Protein AF-A0A6I9N838-F1 (afdb_monomer)

pLDDT: mean 72.88, std 25.06, range [31.44, 98.12]

InterPro domains:
  IPR007483 Hamartin [PF04388] (1-198)
  IPR007483 Hamartin [PTHR15154] (1-178)

Secondary structure (DSSP, 8-state):
------HHHHHHHHHHHHHHHHHHHH--SS--HHHHHHHHHHHHHHHHHHHHH-HHHHHHHHHHHHTSGGGHHHIIIIIHHHHHTBPPPTHHHH--TTGGG-TTTTTT--HHHHHHHHHTTB--TTTS----SS----S-------------------------------------PPPPPPPPP----------------

Organism: NCBI:txid8208

Nearest PDB structures (foldseek):
  9ce3-assembly1_C  TM=9.263E-01  e=9.631E-15  Homo sapiens
  9ce3-assembly1_D  TM=9.603E-01  e=1.796E-13  Homo sapiens
  7a0m-assembly2_D  TM=7.648E-01  e=6.952E-04  Thermochaetoides thermophila
  7a0n-assembly3_C  TM=7.740E-01  e=1.811E-03  Thermochaetoides thermophila DSM 1495
  7a0n-assembly2_B  TM=7.763E-01  e=3.617E-03  Thermochaetoides thermophila DSM 1495

Structure (mmCIF, N/CA/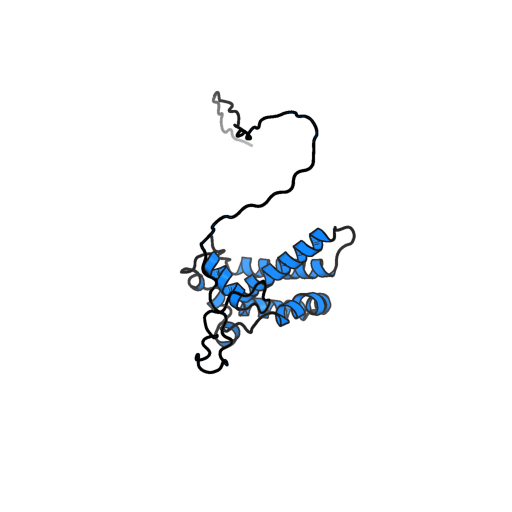C/O backbone):
data_AF-A0A6I9N838-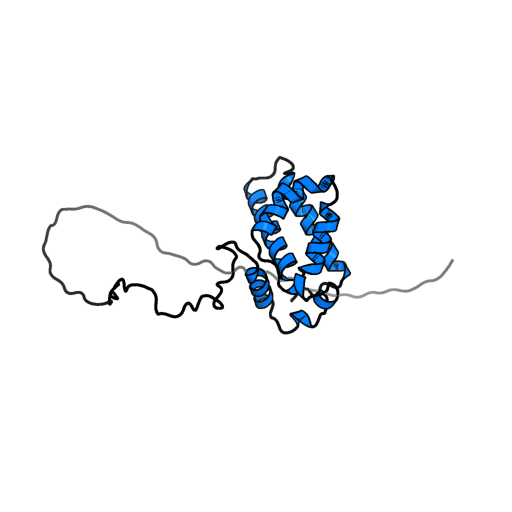F1
#
_entry.id   AF-A0A6I9N838-F1
#
loop_
_atom_site.group_PDB
_atom_site.id
_atom_site.type_symbol
_atom_site.label_atom_id
_atom_site.label_alt_id
_atom_site.label_comp_id
_atom_site.label_asym_id
_atom_site.label_entity_id
_atom_site.label_seq_id
_atom_site.pdbx_PDB_ins_code
_atom_site.Cartn_x
_atom_site.Cartn_y
_atom_site.Cartn_z
_atom_site.occupancy
_atom_site.B_iso_or_equiv
_atom_site.auth_seq_id
_atom_site.auth_comp_id
_atom_site.auth_asym_id
_atom_site.auth_atom_id
_atom_site.pdbx_PDB_model_num
ATOM 1 N N . MET A 1 1 ? -10.915 -0.781 -17.284 1.00 43.59 1 MET A N 1
ATOM 2 C CA . MET A 1 1 ? -9.827 0.183 -17.534 1.00 43.59 1 MET A CA 1
ATOM 3 C C . MET A 1 1 ? -8.878 0.117 -16.347 1.00 43.59 1 MET A C 1
ATOM 5 O O . MET A 1 1 ? -9.366 0.212 -15.230 1.00 43.59 1 MET A O 1
ATOM 9 N N . ILE A 1 2 ? -7.578 -0.114 -16.557 1.00 51.75 2 ILE A N 1
ATOM 10 C CA . ILE A 1 2 ? -6.587 -0.021 -15.471 1.00 51.75 2 ILE A CA 1
ATOM 11 C C . ILE A 1 2 ? -6.478 1.462 -15.110 1.00 51.75 2 ILE A C 1
ATOM 13 O O . ILE A 1 2 ? -6.247 2.258 -16.027 1.00 51.75 2 ILE A O 1
ATOM 17 N N . PRO A 1 3 ? -6.671 1.869 -13.845 1.00 52.25 3 PRO A N 1
ATOM 18 C CA . PRO A 1 3 ? -6.504 3.261 -13.468 1.00 52.25 3 PRO A CA 1
ATOM 19 C C . PRO A 1 3 ? -5.043 3.655 -13.692 1.00 52.25 3 PRO A C 1
ATOM 21 O O . PRO A 1 3 ? -4.165 3.317 -12.903 1.00 52.25 3 PRO A O 1
ATOM 24 N N . GLN A 1 4 ? -4.775 4.374 -14.780 1.00 60.22 4 GLN A N 1
ATOM 25 C CA . GLN A 1 4 ? -3.530 5.113 -14.962 1.00 60.22 4 GLN A CA 1
ATOM 26 C C . GLN A 1 4 ? -3.643 6.364 -14.092 1.00 60.22 4 GLN A C 1
ATOM 28 O O . GLN A 1 4 ? -3.919 7.464 -14.571 1.00 60.22 4 GLN A O 1
ATOM 33 N N . ALA A 1 5 ? -3.570 6.166 -12.776 1.00 56.47 5 ALA A N 1
ATOM 34 C CA . ALA A 1 5 ? -3.627 7.249 -11.818 1.00 56.47 5 ALA A CA 1
ATOM 35 C C . ALA A 1 5 ? -2.376 8.106 -12.029 1.00 56.47 5 ALA A C 1
ATOM 37 O O . ALA A 1 5 ? -1.272 7.717 -11.655 1.00 56.47 5 ALA A O 1
ATOM 38 N N . GLY A 1 6 ? -2.529 9.270 -12.667 1.00 61.41 6 GLY A N 1
ATOM 39 C CA . GLY A 1 6 ? -1.456 10.262 -12.694 1.00 61.41 6 GLY A CA 1
ATOM 40 C C . GLY A 1 6 ? -0.991 10.552 -11.263 1.00 61.41 6 GLY A C 1
ATOM 41 O O . GLY A 1 6 ? -1.794 10.434 -10.336 1.00 61.41 6 GLY A O 1
ATOM 42 N N . LYS A 1 7 ? 0.280 10.947 -11.081 1.00 66.56 7 LYS A N 1
ATOM 43 C CA . LYS A 1 7 ? 0.942 11.067 -9.762 1.00 66.56 7 LYS A CA 1
ATOM 44 C C . LYS A 1 7 ? 0.083 11.732 -8.667 1.00 66.56 7 LYS A C 1
ATOM 46 O O . LYS A 1 7 ? 0.221 11.374 -7.508 1.00 66.56 7 LYS A O 1
ATOM 51 N N . GLN A 1 8 ? -0.793 12.674 -9.025 1.00 70.00 8 GLN A N 1
ATOM 52 C CA . GLN A 1 8 ? -1.699 13.373 -8.102 1.00 70.00 8 GLN A CA 1
ATOM 53 C C . GLN A 1 8 ? -2.804 12.477 -7.512 1.00 70.00 8 GLN A C 1
ATOM 55 O O . GLN A 1 8 ? -3.018 12.504 -6.307 1.00 70.00 8 GLN A O 1
ATOM 60 N N . HIS A 1 9 ? -3.441 11.626 -8.320 1.00 81.19 9 HIS A N 1
ATOM 61 C CA . HIS A 1 9 ? -4.558 10.787 -7.870 1.00 81.19 9 HIS A CA 1
ATOM 62 C C . HIS A 1 9 ? -4.098 9.646 -6.952 1.00 81.19 9 HIS A C 1
ATOM 64 O O . HIS A 1 9 ? -4.876 9.154 -6.142 1.00 81.19 9 HIS A O 1
ATOM 70 N N . LEU A 1 10 ? -2.830 9.221 -7.049 1.00 90.25 10 LEU A N 1
ATOM 71 C CA . LEU A 1 10 ? -2.305 8.159 -6.188 1.00 90.25 10 LEU A CA 1
ATOM 72 C C . LEU A 1 10 ? -2.309 8.559 -4.707 1.00 90.25 10 LEU A C 1
ATOM 74 O O . LEU A 1 10 ? -2.720 7.772 -3.858 1.00 90.25 10 LEU A O 1
ATOM 78 N N . TRP A 1 11 ? -1.894 9.789 -4.404 1.00 91.75 11 TRP A N 1
ATOM 79 C CA . TRP A 1 11 ? -1.885 10.297 -3.032 1.00 91.75 11 TRP A CA 1
ATOM 80 C C . TRP A 1 11 ? -3.295 10.410 -2.457 1.00 91.75 11 TRP A C 1
ATOM 82 O O . TRP A 1 11 ? -3.498 10.091 -1.290 1.00 91.75 11 TRP A O 1
ATOM 92 N N . GLU A 1 12 ? -4.280 10.766 -3.284 1.00 94.00 12 GLU A N 1
ATOM 93 C CA . GLU A 1 12 ? -5.684 10.778 -2.870 1.00 94.00 12 GLU A CA 1
ATOM 94 C C . GLU A 1 12 ? -6.160 9.380 -2.459 1.00 94.00 12 GLU A C 1
ATOM 96 O O . GLU A 1 12 ? -6.829 9.245 -1.436 1.00 94.00 12 GLU A O 1
ATOM 101 N N . TYR A 1 13 ? -5.773 8.323 -3.184 1.00 94.38 13 TYR A N 1
ATOM 102 C CA . TYR A 1 13 ? -6.099 6.950 -2.781 1.00 94.38 13 TYR A CA 1
ATOM 103 C C . TYR A 1 13 ? -5.463 6.563 -1.443 1.00 94.38 13 TYR A C 1
ATOM 105 O O . TYR A 1 13 ? -6.106 5.886 -0.639 1.00 94.38 13 TYR A O 1
ATOM 113 N N . PHE A 1 14 ? -4.232 7.006 -1.176 1.00 96.56 14 PHE A N 1
ATOM 114 C CA . PHE A 1 14 ? -3.587 6.775 0.116 1.00 96.56 14 PHE A CA 1
ATOM 115 C C . PHE A 1 14 ? -4.298 7.521 1.248 1.00 96.56 14 PHE A C 1
ATOM 117 O O . PHE A 1 14 ? -4.585 6.928 2.285 1.00 96.56 14 PHE A O 1
ATOM 124 N N . ASP A 1 15 ? -4.668 8.783 1.034 1.00 95.69 15 ASP A N 1
ATOM 125 C CA . ASP A 1 15 ? -5.425 9.565 2.013 1.00 95.69 15 ASP A CA 1
ATOM 126 C C . ASP A 1 15 ? -6.815 8.975 2.278 1.00 95.69 15 ASP A C 1
ATOM 128 O O . ASP A 1 15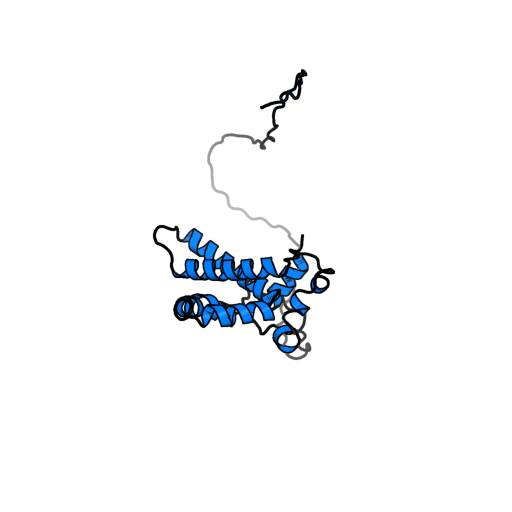 ? -7.268 8.939 3.425 1.00 95.69 15 ASP A O 1
ATOM 132 N N . ILE A 1 16 ? -7.489 8.476 1.238 1.00 96.75 16 ILE A N 1
ATOM 133 C CA . ILE A 1 16 ? -8.751 7.741 1.375 1.00 96.75 16 ILE A CA 1
ATOM 134 C C . ILE A 1 16 ? -8.536 6.494 2.235 1.00 96.75 16 ILE A C 1
ATOM 136 O O . ILE A 1 16 ? -9.302 6.279 3.174 1.00 96.75 16 ILE A O 1
ATOM 140 N N . PHE A 1 17 ? -7.484 5.711 1.975 1.00 97.94 17 PHE A N 1
ATOM 141 C CA . PHE A 1 17 ? -7.138 4.554 2.800 1.00 97.94 17 PHE A CA 1
ATOM 142 C C . PHE A 1 17 ? -6.949 4.941 4.274 1.00 97.94 17 PHE A C 1
ATOM 144 O O . PHE A 1 17 ? -7.612 4.361 5.133 1.00 97.94 17 PHE A O 1
ATOM 151 N N . GLY A 1 18 ? -6.126 5.951 4.576 1.00 96.94 18 GLY A N 1
ATOM 152 C CA . GLY A 1 18 ? -5.869 6.377 5.957 1.00 96.94 18 GLY A CA 1
ATOM 153 C C . GLY A 1 18 ? -7.134 6.839 6.686 1.00 96.94 18 GLY A C 1
ATOM 154 O O . GLY A 1 18 ? -7.370 6.470 7.839 1.00 96.94 18 GLY A O 1
ATOM 155 N N . ARG A 1 19 ? -8.013 7.579 5.994 1.00 96.12 19 ARG A N 1
ATOM 156 C CA . ARG A 1 19 ? -9.312 8.011 6.540 1.00 96.12 19 ARG A CA 1
ATOM 157 C C . ARG A 1 19 ? -10.243 6.835 6.817 1.00 96.12 19 ARG A C 1
ATOM 159 O O . ARG A 1 19 ? -10.853 6.795 7.884 1.00 96.12 19 ARG A O 1
ATOM 166 N N . LEU A 1 20 ? -10.348 5.883 5.888 1.00 96.31 20 LEU A N 1
ATOM 167 C CA . LEU A 1 20 ? -11.183 4.692 6.061 1.00 96.31 20 LEU A CA 1
ATOM 168 C C . LEU A 1 20 ? -10.653 3.789 7.182 1.00 96.31 20 LEU A C 1
ATOM 170 O O . LEU A 1 20 ? -11.446 3.312 7.989 1.00 96.31 20 LEU A O 1
ATOM 174 N N . ALA A 1 21 ? -9.333 3.612 7.285 1.00 96.38 21 ALA A N 1
ATOM 175 C CA . ALA A 1 21 ? -8.700 2.867 8.372 1.00 96.38 21 ALA A CA 1
ATOM 176 C C . ALA A 1 21 ? -8.973 3.520 9.738 1.00 96.38 21 ALA A C 1
ATOM 178 O O . ALA A 1 21 ? -9.363 2.844 10.687 1.00 96.38 21 ALA A O 1
ATOM 179 N N . SER A 1 22 ? -8.857 4.850 9.834 1.00 95.00 22 SER A N 1
ATOM 180 C CA . SER A 1 22 ? -9.171 5.566 11.077 1.00 95.00 22 SER A CA 1
ATOM 181 C C . SER A 1 22 ? -10.653 5.463 11.444 1.00 95.00 22 SER A C 1
ATOM 183 O O . SER A 1 22 ? -10.996 5.325 12.618 1.00 95.00 22 SER A O 1
ATOM 185 N N . TRP A 1 23 ? -11.546 5.493 10.449 1.00 93.06 23 TRP A N 1
ATOM 186 C CA . TRP A 1 23 ? -12.979 5.311 10.676 1.00 93.06 23 TRP A CA 1
ATOM 187 C C . TRP A 1 23 ? -13.306 3.888 11.147 1.00 93.06 23 TRP A C 1
ATOM 189 O O . TRP A 1 23 ? -14.095 3.724 12.077 1.00 93.06 23 TRP A O 1
ATOM 199 N N . ASN A 1 24 ? -12.654 2.877 10.567 1.00 88.06 24 ASN A N 1
ATOM 200 C CA . ASN A 1 24 ? -12.816 1.479 10.959 1.00 88.06 24 ASN A CA 1
ATOM 201 C C . ASN A 1 24 ? -12.492 1.239 12.444 1.00 88.06 24 ASN A C 1
ATOM 203 O O . ASN A 1 24 ? -13.170 0.445 13.090 1.00 88.06 24 ASN A O 1
ATOM 207 N N . LEU A 1 25 ? -11.525 1.978 12.997 1.00 86.81 25 LEU A N 1
ATOM 208 C CA . LEU A 1 25 ? -11.212 1.948 14.425 1.00 86.81 25 LEU A CA 1
ATOM 209 C C . LEU A 1 25 ? -12.204 2.772 15.264 1.00 86.81 25 LEU A C 1
ATOM 211 O O . LEU A 1 25 ? -12.757 2.286 16.248 1.00 86.81 25 LEU A O 1
ATOM 215 N N . LYS A 1 26 ? -12.431 4.037 14.883 1.00 84.94 26 LYS A N 1
ATOM 216 C CA . LYS A 1 26 ? -13.160 5.016 15.711 1.00 84.94 26 LYS A CA 1
ATOM 217 C C . LYS A 1 26 ? -14.651 4.730 15.857 1.00 84.94 26 LYS A C 1
ATOM 219 O O . LYS A 1 26 ? -15.246 5.267 16.785 1.00 84.94 26 LYS A O 1
ATOM 224 N N . ASN A 1 27 ? -15.245 3.950 14.947 1.00 74.19 27 ASN A N 1
ATOM 225 C CA . ASN A 1 27 ? -16.628 3.461 15.019 1.00 74.19 27 ASN A CA 1
ATOM 226 C C . ASN A 1 27 ? -17.611 4.486 15.624 1.00 74.19 27 ASN A C 1
ATOM 228 O O . ASN A 1 27 ? -18.087 4.288 16.744 1.00 74.19 27 ASN A O 1
ATOM 232 N N . PRO A 1 28 ? -17.909 5.605 14.930 1.00 69.00 28 PRO A N 1
ATOM 233 C CA . PRO A 1 28 ? -18.844 6.606 15.426 1.00 69.00 28 PRO A CA 1
ATOM 234 C C . PRO A 1 28 ? -20.189 5.910 15.642 1.00 69.00 28 PRO A C 1
ATOM 236 O O . PRO A 1 28 ? -20.819 5.465 14.683 1.00 69.00 28 PRO A O 1
ATOM 239 N N . GLY A 1 29 ? -20.556 5.712 16.910 1.00 68.38 29 GLY A N 1
ATOM 240 C CA . GLY A 1 29 ? -21.649 4.826 17.307 1.00 68.38 29 GLY A CA 1
ATOM 241 C C . GLY A 1 29 ? -22.953 5.110 16.557 1.00 68.38 29 GLY A C 1
ATOM 242 O O . GLY A 1 29 ? -23.185 6.244 16.138 1.00 68.38 29 GLY A O 1
ATOM 243 N N . HIS A 1 30 ? -23.805 4.078 16.458 1.00 73.44 30 HIS A N 1
ATOM 244 C CA . HIS A 1 30 ? -25.060 3.961 15.677 1.00 73.44 30 HIS A CA 1
ATOM 245 C C . HIS A 1 30 ? -24.945 3.309 14.283 1.00 73.44 30 HIS A C 1
ATOM 247 O O . HIS A 1 30 ? -25.952 3.194 13.584 1.00 73.44 30 HIS A O 1
ATOM 253 N N . VAL A 1 31 ? -23.770 2.820 13.876 1.00 81.50 31 VAL A N 1
ATOM 254 C CA . VAL A 1 31 ? -23.609 2.050 12.627 1.00 81.50 31 VAL A CA 1
ATOM 255 C C . VAL A 1 31 ? -23.825 0.555 12.889 1.00 81.50 31 VAL A C 1
ATOM 257 O O . VAL A 1 31 ? -23.285 0.007 13.846 1.00 81.50 31 VAL A O 1
ATOM 260 N N . SER A 1 32 ? -24.622 -0.108 12.043 1.00 87.88 32 SER A N 1
ATOM 261 C CA . SER A 1 32 ? -24.836 -1.564 12.110 1.00 87.88 32 SER A CA 1
ATOM 262 C C . SER A 1 32 ? -23.523 -2.334 11.937 1.00 87.88 32 SER A C 1
ATOM 264 O O . SER A 1 32 ? -22.719 -2.000 11.066 1.00 87.88 32 SER A O 1
ATOM 266 N N . GLU A 1 33 ? -23.347 -3.409 12.707 1.00 86.31 33 GLU A N 1
ATOM 267 C CA . GLU A 1 33 ? -22.156 -4.271 12.694 1.00 86.31 33 GLU A CA 1
ATOM 268 C C . GLU A 1 33 ? -21.826 -4.808 11.292 1.00 86.31 33 GLU A C 1
ATOM 270 O O . GLU A 1 33 ? -20.665 -4.835 10.889 1.00 86.31 33 GLU A O 1
ATOM 275 N N . VAL A 1 34 ? -22.848 -5.128 10.491 1.00 90.94 34 VAL A N 1
ATOM 276 C CA . VAL A 1 34 ? -22.677 -5.592 9.103 1.00 90.94 34 VAL A CA 1
ATOM 277 C C . VAL A 1 34 ? -21.913 -4.568 8.257 1.00 90.94 34 VAL A C 1
ATOM 279 O O . VAL A 1 34 ? -21.040 -4.935 7.471 1.00 90.94 34 VAL A O 1
ATOM 282 N N . TYR A 1 35 ? -22.177 -3.272 8.440 1.00 90.31 35 TYR A N 1
ATOM 283 C CA . TYR A 1 35 ? -21.452 -2.229 7.713 1.00 90.31 35 TYR A CA 1
ATOM 284 C C . TYR A 1 35 ? -20.003 -2.098 8.181 1.00 90.31 35 TYR A C 1
ATOM 286 O O . TYR A 1 35 ? -19.136 -1.814 7.357 1.00 90.31 35 TYR A O 1
ATOM 294 N N . LEU A 1 36 ? -19.721 -2.347 9.462 1.00 90.12 36 LEU A N 1
ATOM 295 C CA . LEU A 1 36 ? -18.352 -2.346 9.984 1.00 90.12 36 LEU A CA 1
ATOM 296 C C . LEU A 1 36 ? -17.539 -3.509 9.411 1.00 90.12 36 LEU A C 1
ATOM 298 O O . LEU A 1 36 ? -16.391 -3.312 9.018 1.00 90.12 36 LEU A O 1
ATOM 302 N N . ILE A 1 37 ? -18.158 -4.685 9.268 1.00 91.81 37 ILE A N 1
ATOM 303 C CA . ILE A 1 37 ? -17.551 -5.849 8.609 1.00 91.81 37 ILE A CA 1
ATOM 304 C C . ILE A 1 37 ? -17.228 -5.525 7.145 1.00 91.81 37 ILE A C 1
ATOM 306 O O . ILE A 1 37 ? -16.111 -5.771 6.686 1.00 91.81 37 ILE A O 1
ATOM 310 N N . HIS A 1 38 ? -18.170 -4.929 6.408 1.00 93.81 38 HIS A N 1
ATOM 311 C CA . HIS A 1 38 ? -17.928 -4.525 5.021 1.00 93.81 38 HIS A CA 1
ATOM 312 C C . HIS A 1 38 ? -16.868 -3.428 4.900 1.00 93.81 38 HIS A C 1
ATOM 314 O O . HIS A 1 38 ? -16.067 -3.467 3.965 1.00 93.81 38 HIS A O 1
ATOM 320 N N . LEU A 1 39 ? -16.823 -2.478 5.838 1.00 94.06 39 LEU A N 1
ATOM 321 C CA . LEU A 1 39 ? -15.778 -1.461 5.887 1.00 94.06 39 LEU A CA 1
ATOM 322 C C . LEU A 1 39 ? -14.412 -2.106 6.124 1.00 94.06 39 LEU A C 1
ATOM 324 O O . LEU A 1 39 ? -13.489 -1.833 5.364 1.00 94.06 39 LEU A O 1
ATOM 328 N N . HIS A 1 40 ? -14.295 -3.001 7.107 1.00 93.69 40 HIS A N 1
ATOM 329 C CA . HIS A 1 40 ? -13.052 -3.720 7.384 1.00 93.69 40 HIS A CA 1
ATOM 330 C C . HIS A 1 40 ? -12.577 -4.499 6.151 1.00 93.69 40 HIS A C 1
ATOM 332 O O . HIS A 1 40 ? -11.444 -4.326 5.709 1.00 93.69 40 HIS A O 1
ATOM 338 N N . ALA A 1 41 ? -13.464 -5.285 5.531 1.00 94.25 41 ALA A N 1
ATOM 339 C CA . ALA A 1 41 ? -13.151 -6.023 4.308 1.00 94.25 41 ALA A CA 1
ATOM 340 C C . ALA A 1 41 ? -12.728 -5.092 3.157 1.00 94.25 41 ALA A C 1
ATOM 342 O O . ALA A 1 41 ? -11.800 -5.401 2.412 1.00 94.25 41 ALA A O 1
ATOM 343 N N . SER A 1 42 ? -13.362 -3.923 3.032 1.00 95.44 42 SER A N 1
ATOM 344 C CA . SER A 1 42 ? -13.018 -2.929 2.009 1.00 95.44 42 SER A CA 1
ATOM 345 C C . SER A 1 42 ? -11.652 -2.288 2.259 1.00 95.44 42 SER A C 1
ATOM 347 O O . SER A 1 42 ? -10.880 -2.134 1.316 1.00 95.44 42 SER A O 1
ATOM 349 N N . VAL A 1 43 ? -11.323 -1.947 3.510 1.00 97.12 43 VAL A N 1
ATOM 350 C CA . VAL A 1 43 ? -10.009 -1.395 3.889 1.00 97.12 43 VAL A CA 1
ATOM 351 C C . VAL A 1 43 ? -8.913 -2.437 3.685 1.00 97.12 43 VAL A C 1
ATOM 353 O O . VAL A 1 43 ? -7.891 -2.126 3.079 1.00 97.12 43 VAL A O 1
ATOM 356 N N . TYR A 1 44 ? -9.145 -3.678 4.116 1.00 96.12 44 TYR A N 1
ATOM 357 C CA . TYR A 1 44 ? -8.220 -4.795 3.924 1.00 96.12 44 TYR A CA 1
ATOM 358 C C . TYR A 1 44 ? -7.972 -5.080 2.438 1.00 96.12 44 TYR A C 1
ATOM 360 O O . TYR A 1 44 ? -6.831 -5.248 1.996 1.00 96.12 44 TYR A O 1
ATOM 368 N N . SER A 1 45 ? -9.045 -5.072 1.643 1.00 95.31 45 SER A N 1
ATOM 369 C CA . SER A 1 45 ? -8.963 -5.216 0.197 1.00 95.31 45 SER A CA 1
ATOM 370 C C . SER A 1 45 ? -8.142 -4.080 -0.409 1.00 95.31 45 SER A C 1
ATOM 372 O O . SER A 1 45 ? -7.161 -4.347 -1.103 1.00 95.31 45 SER A O 1
ATOM 374 N N . LEU A 1 46 ? -8.469 -2.824 -0.089 1.00 97.00 46 LEU A N 1
ATOM 375 C CA . LEU A 1 46 ? -7.758 -1.644 -0.581 1.00 97.00 46 LEU A CA 1
ATOM 376 C C . LEU A 1 46 ? -6.270 -1.670 -0.210 1.00 97.00 46 LEU A C 1
ATOM 378 O O . LEU A 1 46 ? -5.439 -1.409 -1.078 1.00 97.00 46 LEU A O 1
ATOM 382 N N . PHE A 1 47 ? -5.928 -2.052 1.023 1.00 97.81 47 PHE A N 1
ATOM 383 C CA . PHE A 1 47 ? -4.545 -2.231 1.469 1.00 97.81 47 PHE A CA 1
ATOM 384 C C . PHE A 1 47 ? -3.763 -3.148 0.524 1.00 97.81 47 PHE A C 1
ATOM 386 O O . PHE A 1 47 ? -2.711 -2.755 0.028 1.00 97.81 47 PHE A O 1
ATOM 393 N N . HIS A 1 48 ? -4.304 -4.328 0.203 1.00 96.19 48 HIS A N 1
ATOM 394 C CA . HIS A 1 48 ? -3.641 -5.289 -0.682 1.00 96.19 48 HIS A CA 1
ATOM 395 C C . HIS A 1 48 ? -3.414 -4.734 -2.088 1.00 96.19 48 HIS A C 1
ATOM 397 O O . HIS A 1 48 ? -2.362 -4.966 -2.680 1.00 96.19 48 HIS A O 1
ATOM 403 N N . ARG A 1 49 ? -4.370 -3.967 -2.627 1.00 96.00 49 ARG A N 1
ATOM 404 C CA . ARG A 1 49 ? -4.228 -3.374 -3.966 1.00 96.00 49 ARG A CA 1
ATOM 405 C C . ARG A 1 49 ? -3.190 -2.253 -3.949 1.00 96.00 49 ARG A C 1
ATOM 407 O O . ARG A 1 49 ? -2.364 -2.182 -4.850 1.00 96.00 49 ARG A O 1
ATOM 414 N N . LEU A 1 50 ? -3.176 -1.407 -2.917 1.00 96.88 50 LEU A N 1
ATOM 415 C CA . LEU A 1 50 ? -2.183 -0.336 -2.790 1.00 96.88 50 LEU A CA 1
ATOM 416 C C . LEU A 1 50 ? -0.776 -0.887 -2.539 1.00 96.88 50 LEU A C 1
ATOM 418 O O . LEU A 1 50 ? 0.171 -0.414 -3.161 1.00 96.88 50 LEU A O 1
ATOM 422 N N . TYR A 1 51 ? -0.636 -1.900 -1.682 1.00 97.75 51 TYR A N 1
ATOM 423 C CA . TYR A 1 51 ? 0.649 -2.526 -1.380 1.00 97.75 51 TYR A CA 1
ATOM 424 C C . TYR A 1 51 ? 1.180 -3.364 -2.549 1.00 97.75 51 TYR A C 1
ATOM 426 O O . TYR A 1 51 ? 2.361 -3.274 -2.867 1.00 97.75 51 TYR A O 1
ATOM 434 N N . GLY A 1 52 ? 0.321 -4.128 -3.229 1.00 95.75 52 GLY A N 1
ATOM 435 C CA . GLY A 1 52 ? 0.704 -4.913 -4.403 1.00 95.75 52 GLY A CA 1
ATOM 436 C C . GLY A 1 52 ? 1.030 -4.051 -5.624 1.00 95.75 52 GLY A C 1
ATOM 437 O O . GLY A 1 52 ? 1.981 -4.326 -6.347 1.00 95.75 52 GLY A O 1
ATOM 438 N N . MET A 1 53 ? 0.280 -2.968 -5.854 1.00 94.50 53 MET A N 1
ATOM 439 C CA . MET A 1 53 ? 0.541 -2.096 -7.001 1.00 94.50 53 MET A CA 1
ATOM 440 C C . MET A 1 53 ? 1.626 -1.056 -6.728 1.00 94.50 53 MET A C 1
ATOM 442 O O . MET A 1 53 ? 2.387 -0.755 -7.637 1.00 94.50 53 MET A O 1
ATOM 446 N N . TYR A 1 54 ? 1.716 -0.476 -5.533 1.00 96.31 54 TYR A N 1
ATOM 447 C CA . TYR A 1 54 ? 2.582 0.680 -5.252 1.00 96.31 54 TYR A CA 1
ATOM 448 C C . TYR A 1 54 ? 3.370 0.521 -3.940 1.00 96.31 54 TYR A C 1
ATOM 450 O O . TYR A 1 54 ? 3.286 1.393 -3.071 1.00 96.31 54 TYR A O 1
ATOM 458 N N . PRO A 1 55 ? 4.125 -0.574 -3.750 1.00 97.25 55 PRO A N 1
ATOM 459 C CA . PRO A 1 55 ? 4.750 -0.906 -2.468 1.00 97.25 55 PRO A CA 1
ATOM 460 C C . PRO A 1 55 ? 5.675 0.198 -1.924 1.00 97.25 55 PRO A C 1
ATOM 462 O O . PRO A 1 55 ? 5.594 0.552 -0.749 1.00 97.25 55 PRO A O 1
ATOM 465 N N . CYS A 1 56 ? 6.526 0.800 -2.751 1.00 97.38 56 CYS A N 1
ATOM 466 C CA . CYS A 1 56 ? 7.486 1.835 -2.367 1.00 97.38 56 CYS A CA 1
ATOM 467 C C . CYS A 1 56 ? 6.794 3.154 -2.009 1.00 97.38 56 CYS A C 1
ATOM 469 O O . CYS A 1 56 ? 7.122 3.783 -0.994 1.00 97.38 56 CYS A O 1
ATOM 471 N N . ASN A 1 57 ? 5.855 3.611 -2.845 1.00 97.56 57 ASN A N 1
ATOM 472 C CA . ASN A 1 57 ? 5.092 4.828 -2.570 1.00 97.56 57 ASN A CA 1
ATOM 473 C C . ASN A 1 57 ? 4.180 4.647 -1.348 1.00 97.56 57 ASN A C 1
ATOM 475 O O . ASN A 1 57 ? 4.160 5.518 -0.476 1.00 97.56 57 ASN A O 1
ATOM 479 N N . PHE A 1 58 ? 3.503 3.504 -1.233 1.00 98.00 58 PHE A N 1
ATOM 480 C CA . PHE A 1 58 ? 2.583 3.225 -0.137 1.00 98.00 58 PHE A CA 1
ATOM 481 C C . PHE A 1 58 ? 3.313 3.056 1.198 1.00 98.00 58 PHE A C 1
ATOM 483 O O . PHE A 1 58 ? 2.952 3.721 2.162 1.00 98.00 58 PHE A O 1
ATOM 490 N N . VAL A 1 59 ? 4.410 2.291 1.268 1.00 98.12 59 VAL A N 1
ATOM 491 C CA . VAL A 1 59 ? 5.224 2.193 2.499 1.00 98.12 59 VAL A CA 1
ATOM 492 C C . VAL A 1 59 ? 5.765 3.563 2.914 1.00 98.12 59 VAL A C 1
ATOM 494 O O . VAL A 1 59 ? 5.792 3.894 4.101 1.00 98.12 59 VAL A O 1
ATOM 497 N N . SER A 1 60 ? 6.149 4.406 1.950 1.00 97.50 60 SER A N 1
ATOM 498 C CA . SER A 1 60 ? 6.537 5.779 2.266 1.00 97.50 60 SER A CA 1
ATOM 499 C C . SER A 1 60 ? 5.390 6.597 2.849 1.00 97.50 60 SER A C 1
ATOM 501 O O . SER A 1 60 ? 5.640 7.369 3.775 1.00 97.50 60 SER A O 1
ATOM 503 N N . TYR A 1 61 ? 4.178 6.460 2.308 1.00 97.88 61 TYR A N 1
ATOM 504 C CA . TYR A 1 61 ? 2.984 7.100 2.851 1.00 97.88 61 TYR A CA 1
ATOM 505 C C . TYR A 1 61 ? 2.720 6.623 4.282 1.00 97.88 61 TYR A C 1
ATOM 507 O O . TYR A 1 61 ? 2.629 7.459 5.181 1.00 97.88 61 TYR A O 1
ATOM 515 N N . LEU A 1 62 ? 2.700 5.302 4.509 1.00 98.12 62 LEU A N 1
ATOM 516 C CA . LEU A 1 62 ? 2.473 4.704 5.825 1.00 98.12 62 LEU A CA 1
ATOM 517 C C . LEU A 1 62 ? 3.453 5.276 6.854 1.00 98.12 62 LEU A C 1
ATOM 519 O O . LEU A 1 62 ? 3.037 5.738 7.913 1.00 98.12 62 LEU A O 1
ATOM 523 N N . ARG A 1 63 ? 4.746 5.340 6.506 1.00 97.75 63 ARG A N 1
ATOM 524 C CA . ARG A 1 63 ? 5.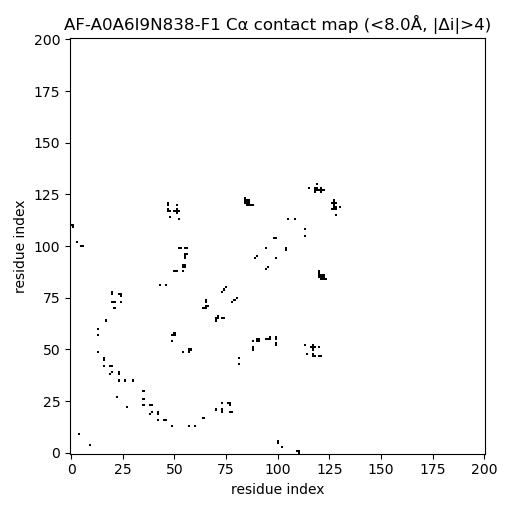776 5.901 7.387 1.00 97.75 63 ARG A CA 1
ATOM 525 C C . ARG A 1 63 ? 5.506 7.360 7.746 1.00 97.75 63 ARG A C 1
ATOM 527 O O . ARG A 1 63 ? 5.663 7.721 8.903 1.00 97.75 63 ARG A O 1
ATOM 534 N N . SER A 1 64 ? 5.134 8.195 6.773 1.00 97.06 64 SER A N 1
ATOM 535 C CA . SER A 1 64 ? 4.861 9.619 7.020 1.00 97.06 64 SER A CA 1
ATOM 536 C C . SER A 1 64 ? 3.550 9.873 7.764 1.00 97.06 64 SER A C 1
ATOM 538 O O . SER A 1 64 ? 3.476 10.783 8.583 1.00 97.06 64 SER A O 1
ATOM 540 N N . HIS A 1 65 ? 2.513 9.085 7.482 1.00 97.31 65 HIS A N 1
ATOM 541 C CA . HIS A 1 65 ? 1.177 9.301 8.026 1.00 97.31 65 HIS A CA 1
ATOM 542 C C . HIS A 1 65 ? 1.072 8.785 9.465 1.00 97.31 65 HIS A C 1
ATOM 544 O O . HIS A 1 65 ? 0.560 9.479 10.345 1.00 97.31 65 HIS A O 1
ATOM 550 N N . TYR A 1 66 ? 1.621 7.596 9.724 1.00 97.38 66 TYR A N 1
ATOM 551 C CA . TYR A 1 66 ? 1.528 6.920 11.018 1.00 97.38 66 TYR A CA 1
ATOM 552 C C . TYR A 1 66 ? 2.678 7.239 11.982 1.00 97.38 66 TYR A C 1
ATOM 554 O O . TYR A 1 66 ? 2.620 6.845 13.142 1.00 97.38 66 TYR A O 1
ATOM 562 N N . SER A 1 67 ? 3.683 8.023 11.565 1.00 95.44 67 SER A N 1
ATOM 563 C CA . SER A 1 67 ? 4.632 8.634 12.511 1.00 95.44 67 SER A CA 1
ATOM 564 C C . SER A 1 67 ? 3.989 9.720 13.381 1.00 95.44 67 SER A C 1
ATOM 566 O O . SER A 1 67 ? 4.552 10.112 14.402 1.00 95.44 67 SER A O 1
ATOM 568 N N . MET A 1 68 ? 2.828 10.239 12.971 1.00 95.31 68 MET A N 1
ATOM 569 C CA . MET A 1 68 ? 2.068 11.224 13.736 1.00 95.31 68 MET A CA 1
ATOM 570 C C . MET A 1 68 ? 1.330 10.534 14.887 1.00 95.31 68 MET A C 1
ATOM 572 O O . MET A 1 68 ? 0.572 9.590 14.668 1.00 95.31 68 MET A O 1
ATOM 576 N N . LYS A 1 69 ? 1.502 11.040 16.116 1.00 94.62 69 LYS A N 1
ATOM 577 C CA . LYS A 1 69 ? 0.938 10.441 17.343 1.00 94.62 69 LYS A CA 1
ATOM 578 C C . LYS A 1 69 ? -0.576 10.200 17.266 1.00 94.62 69 LYS A C 1
ATOM 580 O O . LYS A 1 69 ? -1.057 9.204 17.788 1.00 94.62 69 LYS A O 1
ATOM 585 N N . GLU A 1 70 ? -1.311 11.091 16.608 1.00 94.44 70 GLU A N 1
ATOM 586 C CA . GLU A 1 70 ? -2.769 10.999 16.430 1.00 94.44 70 GLU A CA 1
ATOM 587 C C . GLU A 1 70 ? -3.229 9.822 15.555 1.00 94.44 70 GLU A C 1
ATOM 589 O O . GLU A 1 70 ? -4.373 9.390 15.673 1.00 94.44 70 GLU A O 1
ATOM 594 N N . ASN A 1 71 ? -2.343 9.280 14.714 1.00 96.19 71 ASN A N 1
ATOM 595 C CA . ASN A 1 71 ? -2.638 8.148 13.835 1.00 96.19 71 ASN A CA 1
ATOM 596 C C . ASN A 1 71 ? -2.056 6.830 14.371 1.00 96.19 71 ASN A C 1
ATOM 598 O O . ASN A 1 71 ? -2.362 5.767 13.837 1.00 96.19 71 ASN A O 1
ATOM 602 N N . MET A 1 72 ? -1.237 6.878 15.427 1.00 95.25 72 MET A N 1
ATOM 603 C CA . MET A 1 72 ? -0.490 5.721 15.930 1.00 95.25 72 MET A CA 1
ATOM 604 C C . MET A 1 72 ? -1.402 4.581 16.401 1.00 95.25 72 MET A C 1
ATOM 606 O O . MET A 1 72 ? -1.109 3.420 16.149 1.00 95.25 72 MET A O 1
ATOM 610 N N . GLU A 1 73 ? -2.541 4.903 17.013 1.00 96.81 73 GLU A N 1
ATOM 611 C CA . GLU A 1 73 ? -3.534 3.900 17.419 1.00 96.81 73 GLU A CA 1
ATOM 612 C C . GLU A 1 73 ? -4.136 3.175 16.203 1.00 96.81 73 GLU A C 1
ATOM 614 O O . GLU A 1 73 ? -4.223 1.953 16.174 1.00 96.81 73 GLU A O 1
ATOM 619 N N . THR A 1 74 ? -4.468 3.918 15.140 1.00 96.88 74 THR A N 1
ATOM 620 C CA . THR A 1 74 ? -4.939 3.328 13.875 1.00 96.88 74 THR A CA 1
ATOM 621 C C . THR A 1 74 ? -3.870 2.440 13.237 1.00 96.88 74 THR A C 1
ATOM 623 O O . THR A 1 74 ? -4.199 1.423 12.630 1.00 96.88 74 THR A O 1
ATOM 626 N N . PHE A 1 75 ? -2.590 2.792 13.371 1.00 97.69 75 PHE A N 1
ATOM 627 C CA . PHE A 1 75 ? -1.514 1.929 12.900 1.00 97.69 75 PHE A CA 1
ATOM 628 C C . PHE A 1 75 ? -1.480 0.600 13.653 1.00 97.69 75 PHE A C 1
ATOM 630 O O . PHE A 1 75 ? -1.522 -0.439 13.006 1.00 97.69 75 PHE A O 1
ATOM 637 N N . GLU A 1 76 ? -1.423 0.633 14.985 1.00 97.56 76 GLU A N 1
ATOM 638 C CA . GLU A 1 76 ? -1.284 -0.574 15.810 1.00 97.56 76 GLU A CA 1
ATOM 639 C C . GLU A 1 76 ? -2.477 -1.527 15.667 1.00 97.56 76 GLU A C 1
ATOM 641 O O . GLU A 1 76 ? -2.267 -2.729 15.544 1.00 97.56 76 GLU A O 1
ATOM 646 N N . GLU A 1 77 ? -3.704 -1.004 15.615 1.00 96.81 77 GLU A N 1
ATOM 647 C CA . GLU A 1 77 ? -4.918 -1.835 15.627 1.00 96.81 77 GLU A CA 1
ATOM 648 C C . GLU A 1 77 ? -5.404 -2.248 14.229 1.00 96.81 77 GLU A C 1
ATOM 650 O O . GLU A 1 77 ? -6.092 -3.256 14.088 1.00 96.81 77 GLU A O 1
ATOM 655 N N . VAL A 1 78 ? -5.074 -1.484 13.179 1.00 96.75 78 VAL A N 1
ATOM 656 C CA . VAL A 1 78 ? -5.602 -1.730 11.821 1.00 96.75 78 VAL A CA 1
ATOM 657 C C . VAL A 1 78 ? -4.492 -2.068 10.834 1.00 96.75 78 VAL A C 1
ATOM 659 O O . VAL A 1 78 ? -4.537 -3.101 10.171 1.00 96.75 78 VAL A O 1
ATOM 662 N N . VAL A 1 79 ? -3.478 -1.211 10.709 1.00 97.94 79 VAL A N 1
ATOM 663 C CA . VAL A 1 79 ? -2.490 -1.327 9.621 1.00 97.94 79 VAL A CA 1
ATOM 664 C C . VAL A 1 79 ? -1.410 -2.360 9.917 1.00 97.94 79 VAL A C 1
ATOM 666 O O . VAL A 1 79 ? -1.005 -3.103 9.025 1.00 97.94 79 VAL A O 1
ATOM 669 N N . LYS A 1 80 ? -0.928 -2.423 11.156 1.00 97.69 80 LYS A N 1
ATOM 670 C CA . LYS A 1 80 ? 0.103 -3.368 11.577 1.00 97.69 80 LYS A CA 1
ATOM 671 C C . LYS A 1 80 ? -0.361 -4.823 11.430 1.00 97.69 80 LYS A C 1
ATOM 673 O O . LYS A 1 80 ? 0.375 -5.570 10.787 1.00 97.69 80 LYS A O 1
ATOM 678 N N . PRO A 1 81 ? -1.579 -5.215 11.858 1.00 96.38 81 PRO A N 1
ATOM 679 C CA . PRO A 1 81 ? -2.108 -6.540 11.554 1.00 96.38 81 PRO A CA 1
ATOM 680 C C . PRO A 1 81 ? -2.136 -6.832 10.051 1.00 96.38 81 PRO A C 1
ATOM 682 O O . PRO A 1 81 ? -1.793 -7.933 9.637 1.00 96.38 81 PRO A O 1
ATOM 685 N N . MET A 1 82 ? -2.474 -5.858 9.198 1.00 96.88 82 MET A N 1
ATOM 686 C CA . MET A 1 82 ? -2.434 -6.057 7.740 1.00 96.88 82 MET A CA 1
ATOM 687 C C . MET A 1 82 ? -1.007 -6.284 7.219 1.00 96.88 82 MET A C 1
ATOM 689 O O . MET A 1 82 ? -0.803 -7.139 6.360 1.00 96.88 82 MET A O 1
ATOM 693 N N . LEU A 1 83 ? -0.015 -5.564 7.755 1.00 97.25 83 LEU A N 1
ATOM 694 C CA . LEU A 1 83 ? 1.401 -5.735 7.404 1.00 97.25 83 LEU A CA 1
ATOM 695 C C . LEU A 1 83 ? 1.963 -7.097 7.836 1.00 97.25 83 LEU A C 1
ATOM 697 O O . LEU A 1 83 ? 2.808 -7.649 7.139 1.00 97.25 83 LEU A O 1
ATOM 701 N N . GLU A 1 84 ? 1.488 -7.652 8.950 1.00 96.19 84 GLU A N 1
ATOM 702 C CA . GLU A 1 84 ? 1.865 -8.994 9.419 1.00 96.19 84 GLU A CA 1
ATOM 703 C C . GLU A 1 84 ? 1.344 -10.110 8.494 1.00 96.19 84 GLU A C 1
ATOM 705 O O . GLU A 1 84 ? 1.910 -11.202 8.462 1.00 96.19 84 GLU A O 1
ATOM 710 N N . HIS A 1 85 ? 0.307 -9.826 7.700 1.00 95.62 85 HIS A N 1
ATOM 711 C CA . HIS A 1 85 ? -0.317 -10.768 6.765 1.00 95.62 85 HIS A CA 1
ATOM 712 C C . HIS A 1 85 ? 0.122 -10.565 5.310 1.00 95.62 85 HIS A C 1
ATOM 714 O O . HIS A 1 85 ? -0.520 -11.089 4.398 1.00 95.62 85 HIS A O 1
ATOM 720 N N . VAL A 1 86 ? 1.221 -9.842 5.071 1.00 96.62 86 VAL A N 1
ATOM 721 C CA . VAL A 1 86 ? 1.817 -9.727 3.736 1.00 96.62 86 VAL A CA 1
ATOM 722 C C . VAL A 1 86 ? 3.304 -10.054 3.730 1.00 96.62 86 VAL A C 1
ATOM 724 O O . VAL A 1 86 ? 4.043 -9.819 4.684 1.00 96.62 86 VAL A O 1
ATOM 727 N N . ARG A 1 87 ? 3.764 -10.602 2.608 1.00 95.88 87 ARG A N 1
ATOM 728 C CA . ARG A 1 87 ? 5.183 -10.819 2.315 1.00 95.88 87 ARG A CA 1
ATOM 729 C C . ARG A 1 87 ? 5.850 -9.495 1.960 1.00 95.88 87 ARG A C 1
ATOM 731 O O . ARG A 1 87 ? 5.210 -8.590 1.430 1.00 95.88 87 ARG A O 1
ATOM 738 N N . ILE A 1 88 ? 7.166 -9.418 2.156 1.00 96.81 88 ILE A N 1
ATOM 739 C CA . ILE A 1 88 ? 7.965 -8.297 1.651 1.00 96.81 88 ILE A CA 1
ATOM 740 C C . ILE A 1 88 ? 7.851 -8.265 0.125 1.00 96.81 88 ILE A C 1
ATOM 742 O O . ILE A 1 88 ? 8.289 -9.193 -0.556 1.00 96.81 88 ILE A O 1
ATOM 746 N N . HIS A 1 89 ? 7.294 -7.182 -0.412 1.00 97.12 89 HIS A N 1
ATOM 747 C CA . HIS A 1 89 ? 7.213 -6.999 -1.854 1.00 97.12 89 HIS A CA 1
ATOM 748 C C . HIS A 1 89 ? 8.629 -6.871 -2.468 1.00 97.12 89 HIS A C 1
ATOM 750 O O . HIS A 1 89 ? 9.390 -6.002 -2.033 1.00 97.12 89 HIS A O 1
ATOM 756 N N . PRO A 1 90 ? 9.003 -7.655 -3.503 1.00 96.25 90 PRO A N 1
ATOM 757 C CA . PRO A 1 90 ? 10.360 -7.650 -4.073 1.00 96.25 90 PRO A CA 1
ATOM 758 C C . PRO A 1 90 ? 10.843 -6.279 -4.571 1.00 96.25 90 PRO A C 1
ATOM 760 O O . PRO A 1 90 ? 12.016 -5.928 -4.431 1.00 96.25 90 PRO A O 1
ATOM 763 N N . GLU A 1 91 ? 9.935 -5.468 -5.120 1.00 96.06 91 GLU A N 1
ATOM 764 C CA . GLU A 1 91 ? 10.248 -4.098 -5.553 1.00 96.06 91 GLU A CA 1
ATOM 765 C C . GLU A 1 91 ? 10.643 -3.152 -4.404 1.00 96.06 91 GLU A C 1
ATOM 767 O O . GLU A 1 91 ? 11.259 -2.131 -4.676 1.00 96.06 91 GLU A O 1
ATOM 772 N N . LEU A 1 92 ? 10.414 -3.485 -3.128 1.00 97.25 92 LEU A N 1
ATOM 773 C CA . LEU A 1 92 ? 10.992 -2.701 -2.024 1.00 97.25 92 LEU A CA 1
ATOM 774 C C . LEU A 1 92 ? 12.524 -2.803 -1.971 1.00 97.25 92 LEU A C 1
ATOM 776 O O . LEU A 1 92 ? 13.173 -1.943 -1.379 1.00 97.25 92 LEU A O 1
ATOM 780 N N . VAL A 1 93 ? 13.101 -3.847 -2.575 1.00 97.31 93 VAL A N 1
ATOM 781 C CA . VAL A 1 93 ? 14.553 -4.070 -2.631 1.00 97.31 93 VAL A CA 1
ATOM 782 C C . VAL A 1 93 ? 15.168 -3.427 -3.873 1.00 97.31 93 VAL A C 1
ATOM 784 O O . VAL A 1 93 ? 16.250 -2.853 -3.800 1.00 97.31 93 VAL A O 1
ATOM 787 N N . THR A 1 94 ? 14.502 -3.552 -5.022 1.00 95.00 94 THR A N 1
ATOM 788 C CA . THR A 1 94 ? 15.079 -3.220 -6.341 1.00 95.00 94 THR A CA 1
ATOM 789 C C . THR A 1 94 ? 14.354 -2.094 -7.078 1.00 95.00 94 THR A C 1
ATOM 791 O O . THR A 1 94 ? 14.887 -1.547 -8.042 1.00 95.00 94 THR A O 1
ATOM 794 N N . GLY A 1 95 ? 13.145 -1.747 -6.645 1.00 93.25 95 GLY A N 1
ATOM 795 C CA . GLY A 1 95 ? 12.292 -0.745 -7.265 1.00 93.25 95 GLY A CA 1
ATOM 796 C C . GLY A 1 95 ? 12.552 0.668 -6.753 1.00 93.25 95 GLY A C 1
ATOM 797 O O . GLY A 1 95 ? 13.308 0.914 -5.812 1.00 93.25 95 GLY A O 1
ATOM 798 N N . THR A 1 96 ? 11.899 1.632 -7.399 1.00 94.19 96 THR A N 1
ATOM 799 C CA . THR A 1 96 ? 11.917 3.039 -6.993 1.00 94.19 96 THR A CA 1
ATOM 800 C C . THR A 1 96 ? 10.519 3.631 -7.101 1.00 94.19 96 THR A C 1
ATOM 802 O O . THR A 1 96 ? 9.700 3.185 -7.906 1.00 94.19 96 THR A O 1
ATOM 805 N N . LYS A 1 97 ? 10.256 4.690 -6.328 1.00 93.50 97 LYS A N 1
ATOM 806 C CA . LYS A 1 97 ? 8.963 5.388 -6.346 1.00 93.50 97 LYS A CA 1
ATOM 807 C C . LYS A 1 97 ? 8.583 5.927 -7.721 1.00 93.50 97 LYS A C 1
ATOM 809 O O . LYS A 1 97 ? 7.406 5.923 -8.052 1.00 93.50 97 LYS A O 1
ATOM 814 N N . ASP A 1 98 ? 9.550 6.406 -8.501 1.00 91.81 98 ASP A N 1
ATOM 815 C CA . ASP A 1 98 ? 9.269 6.940 -9.835 1.00 91.81 98 ASP A CA 1
ATOM 816 C C . ASP A 1 98 ? 8.977 5.829 -10.846 1.00 91.81 98 ASP A C 1
ATOM 818 O O . ASP A 1 98 ? 8.080 5.992 -11.670 1.00 91.81 98 ASP A O 1
ATOM 822 N N . HIS A 1 99 ? 9.664 4.685 -10.747 1.00 90.06 99 HIS A N 1
ATOM 823 C CA . HIS A 1 99 ? 9.418 3.535 -11.621 1.00 90.06 99 HIS A CA 1
ATOM 824 C C . HIS A 1 99 ? 8.034 2.907 -11.395 1.00 90.06 99 HIS A C 1
ATOM 826 O O . HIS A 1 99 ? 7.388 2.477 -12.346 1.00 90.06 99 HIS A O 1
ATOM 832 N N . GLU A 1 100 ? 7.524 2.903 -10.158 1.00 91.88 100 GLU A N 1
ATOM 833 C CA . GLU A 1 100 ? 6.163 2.417 -9.873 1.00 91.88 100 GLU A CA 1
ATOM 834 C C . GLU A 1 100 ? 5.069 3.172 -10.631 1.00 91.88 100 GLU A C 1
ATOM 836 O O . GLU A 1 100 ? 4.005 2.605 -10.886 1.00 91.88 100 GLU A O 1
ATOM 841 N N . LEU A 1 101 ? 5.342 4.435 -10.968 1.00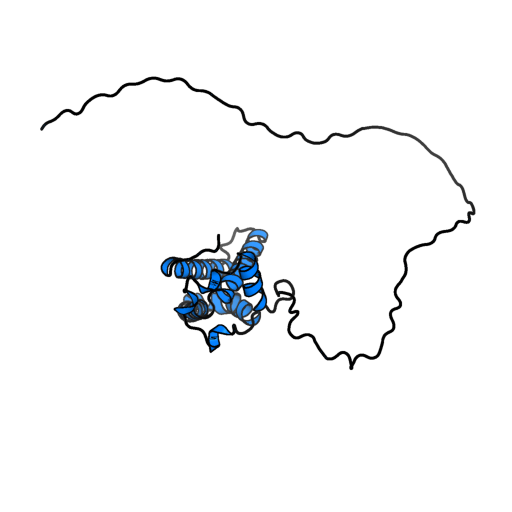 90.38 101 LEU A N 1
ATOM 842 C CA . LEU A 1 101 ? 4.431 5.359 -11.638 1.00 90.38 101 LEU A CA 1
ATOM 843 C C . LEU A 1 101 ? 4.622 5.362 -13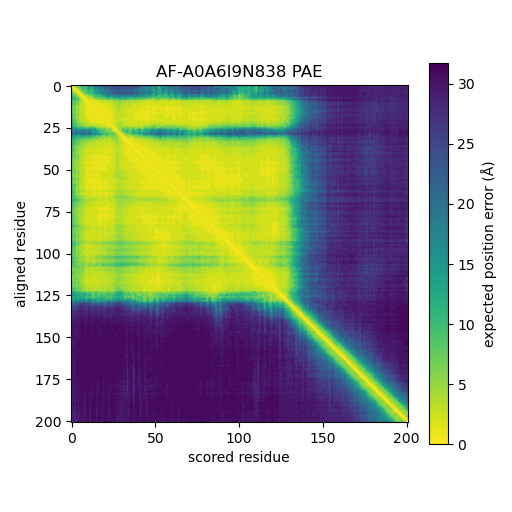.158 1.00 90.38 101 LEU A C 1
ATOM 845 O O . LEU A 1 101 ? 3.971 6.153 -13.843 1.00 90.38 101 LEU A O 1
ATOM 849 N N . ASP A 1 102 ? 5.514 4.520 -13.687 1.00 89.62 102 ASP A N 1
ATOM 850 C CA . ASP A 1 102 ? 5.709 4.378 -15.123 1.00 89.62 102 ASP A CA 1
ATOM 851 C C . ASP A 1 102 ? 4.446 3.758 -15.761 1.00 89.62 102 ASP A C 1
ATOM 853 O O . ASP A 1 102 ? 4.098 2.610 -15.456 1.00 89.62 102 ASP A O 1
ATOM 857 N N . PRO A 1 103 ? 3.763 4.464 -16.686 1.00 83.12 103 PRO A N 1
ATOM 858 C CA . PRO A 1 103 ? 2.561 3.955 -17.347 1.00 83.12 103 PRO A CA 1
ATOM 859 C C . PRO A 1 103 ? 2.787 2.651 -18.124 1.00 83.12 103 PRO A C 1
ATOM 861 O O . PRO A 1 103 ? 1.841 1.916 -18.417 1.00 83.12 103 PRO A O 1
ATOM 864 N N . THR A 1 104 ? 4.035 2.358 -18.497 1.00 88.81 104 THR A N 1
ATOM 865 C CA . THR A 1 104 ? 4.398 1.151 -19.241 1.00 88.81 104 THR A CA 1
ATOM 866 C C . THR A 1 104 ? 4.430 -0.103 -18.371 1.00 88.81 104 THR A C 1
ATOM 868 O O . THR A 1 104 ? 4.205 -1.191 -18.905 1.00 88.81 104 THR A O 1
ATOM 871 N N . ARG A 1 105 ? 4.600 0.032 -17.045 1.00 89.06 105 ARG A N 1
ATOM 872 C CA . ARG A 1 105 ? 4.698 -1.087 -16.088 1.00 89.06 105 ARG A CA 1
ATOM 873 C C . ARG A 1 105 ? 3.521 -2.051 -16.203 1.00 89.06 105 ARG A C 1
ATOM 875 O O . ARG A 1 105 ? 3.708 -3.259 -16.335 1.00 89.06 105 ARG A O 1
ATOM 882 N N . TRP A 1 106 ? 2.312 -1.494 -16.237 1.00 88.19 106 TRP A N 1
ATOM 883 C CA . TRP A 1 106 ? 1.062 -2.253 -16.296 1.00 88.19 106 TRP A CA 1
ATOM 884 C C . TRP A 1 106 ? 0.459 -2.346 -17.703 1.00 88.19 106 TRP A C 1
ATOM 886 O O . TRP A 1 106 ? -0.594 -2.946 -17.883 1.00 88.19 106 TRP A O 1
ATOM 896 N N . LYS A 1 107 ? 1.113 -1.781 -18.728 1.00 87.50 107 LYS A N 1
ATOM 897 C CA . LYS A 1 107 ? 0.545 -1.646 -20.083 1.00 87.50 107 LYS A CA 1
ATOM 898 C C . LYS A 1 107 ? 0.215 -2.981 -20.756 1.00 87.50 107 LYS A C 1
ATOM 900 O O . LYS A 1 107 ? -0.681 -3.031 -21.592 1.00 87.50 107 LYS A O 1
ATOM 905 N N . LYS A 1 108 ? 0.964 -4.034 -20.426 1.00 87.31 108 LYS A N 1
ATOM 906 C CA . LYS A 1 108 ? 0.811 -5.384 -20.993 1.00 87.31 108 LYS A CA 1
ATOM 907 C C . LYS A 1 108 ? -0.122 -6.300 -20.193 1.00 87.31 108 LYS A C 1
ATOM 909 O O . LYS A 1 108 ? -0.309 -7.436 -20.606 1.00 87.31 108 LYS A O 1
ATOM 914 N N . TYR A 1 109 ? -0.628 -5.835 -19.055 1.00 88.50 109 TYR A N 1
ATOM 915 C CA . TYR A 1 109 ? -1.464 -6.623 -18.157 1.00 88.50 109 TYR A CA 1
ATOM 916 C C . TYR A 1 109 ? -2.936 -6.309 -18.400 1.00 88.50 109 TYR A C 1
ATOM 918 O O . TYR A 1 109 ? -3.298 -5.162 -18.675 1.00 88.50 109 TYR A O 1
ATOM 926 N N . GLU A 1 110 ? -3.796 -7.309 -18.262 1.00 91.44 110 GLU A N 1
ATOM 927 C CA . GLU A 1 110 ? -5.221 -7.090 -18.075 1.00 91.44 110 GLU A CA 1
ATOM 928 C C . GLU A 1 110 ? -5.513 -6.771 -16.600 1.00 91.44 110 GLU A C 1
ATOM 930 O O . GLU A 1 110 ? -4.696 -6.976 -15.703 1.00 91.44 110 GLU A O 1
ATOM 935 N N . ILE A 1 111 ? -6.700 -6.229 -16.315 1.00 89.62 111 ILE A N 1
ATOM 936 C CA . ILE A 1 111 ? -7.060 -5.800 -14.949 1.00 89.62 111 ILE A CA 1
ATOM 937 C C . ILE A 1 111 ? -6.993 -6.972 -13.967 1.00 89.62 111 ILE A C 1
ATOM 939 O O . ILE A 1 111 ? -6.558 -6.801 -12.832 1.00 89.62 111 ILE A O 1
ATOM 943 N N . HIS A 1 112 ? -7.440 -8.152 -14.397 1.00 92.19 112 HIS A N 1
ATOM 944 C CA . HIS A 1 112 ? -7.439 -9.339 -13.553 1.00 92.19 112 HIS A CA 1
ATOM 945 C C . HIS A 1 112 ? -6.018 -9.823 -13.255 1.00 92.19 112 HIS A C 1
ATOM 947 O O . HIS A 1 112 ? -5.775 -10.252 -12.132 1.00 92.19 112 HIS A O 1
ATOM 953 N N . ASP A 1 113 ? -5.074 -9.669 -14.189 1.00 92.25 113 ASP A N 1
ATOM 954 C CA . ASP A 1 113 ? -3.672 -10.006 -13.936 1.00 92.25 113 ASP A CA 1
ATOM 955 C C . ASP A 1 113 ? -3.101 -9.144 -12.812 1.00 92.25 113 ASP A C 1
ATOM 957 O O . ASP A 1 113 ? -2.440 -9.649 -11.915 1.00 92.25 113 ASP A O 1
ATOM 961 N N . ILE A 1 114 ? -3.418 -7.846 -12.804 1.00 92.12 114 ILE A N 1
ATOM 962 C CA . ILE A 1 114 ? -2.982 -6.935 -11.736 1.00 92.12 114 ILE A CA 1
ATOM 963 C C . ILE A 1 114 ? -3.557 -7.369 -10.386 1.00 92.12 114 ILE A C 1
ATOM 965 O O . ILE A 1 114 ? -2.855 -7.341 -9.376 1.00 92.12 114 ILE A O 1
ATOM 969 N N . VAL A 1 115 ? -4.826 -7.784 -10.356 1.00 91.94 115 VAL A N 1
ATOM 970 C CA . VAL A 1 115 ? -5.458 -8.292 -9.130 1.00 91.94 115 VAL A CA 1
ATOM 971 C C . VAL A 1 115 ? -4.761 -9.566 -8.649 1.00 91.94 115 VAL A C 1
ATOM 973 O O . VAL A 1 115 ? -4.514 -9.693 -7.451 1.00 91.94 115 VAL A O 1
ATOM 976 N N . ILE A 1 116 ? -4.393 -10.467 -9.563 1.00 92.06 116 ILE A N 1
ATOM 977 C CA . ILE A 1 116 ? -3.633 -11.682 -9.247 1.00 92.06 116 ILE A CA 1
ATOM 978 C C . ILE A 1 116 ? -2.240 -11.325 -8.715 1.00 92.06 116 ILE A C 1
ATOM 980 O O . ILE A 1 116 ? -1.841 -11.860 -7.685 1.00 92.06 116 ILE A O 1
ATOM 984 N N . GLU A 1 117 ? -1.517 -10.391 -9.343 1.00 92.38 117 GLU A N 1
ATOM 985 C CA . GLU A 1 117 ? -0.214 -9.923 -8.841 1.00 92.38 117 GLU A CA 1
ATOM 986 C C . GLU A 1 117 ? -0.323 -9.352 -7.418 1.00 92.38 117 GLU A C 1
ATOM 988 O O . GLU A 1 117 ? 0.507 -9.663 -6.565 1.00 92.38 117 GLU A O 1
ATOM 993 N N . CYS A 1 118 ? -1.380 -8.590 -7.115 1.00 94.00 118 CYS A N 1
ATOM 994 C CA . CYS A 1 118 ? -1.621 -8.085 -5.758 1.00 94.00 118 CYS A CA 1
ATOM 995 C C . CYS A 1 118 ? -1.934 -9.198 -4.747 1.00 94.00 118 CYS A C 1
ATOM 997 O O . CYS A 1 118 ? -1.632 -9.052 -3.567 1.00 94.00 118 CYS A O 1
ATOM 999 N N . ALA A 1 119 ? -2.548 -10.302 -5.172 1.00 92.38 119 ALA A N 1
ATOM 1000 C CA . ALA A 1 119 ? -2.863 -11.423 -4.287 1.00 92.38 119 ALA A CA 1
ATOM 1001 C C . ALA A 1 119 ? -1.611 -12.226 -3.882 1.00 92.38 119 ALA A C 1
ATOM 1003 O O . ALA A 1 119 ? -1.579 -12.807 -2.799 1.00 92.38 119 ALA A O 1
ATOM 1004 N N . LYS A 1 120 ? -0.544 -12.215 -4.697 1.00 92.56 120 LYS A N 1
ATOM 1005 C CA . LYS A 1 120 ? 0.706 -12.961 -4.429 1.00 92.56 120 LYS A CA 1
ATOM 1006 C C . LYS A 1 120 ? 1.443 -12.528 -3.163 1.00 92.56 120 LYS A C 1
ATOM 1008 O O . LYS A 1 120 ? 2.229 -13.301 -2.607 1.00 92.56 120 LYS A O 1
ATOM 1013 N N . VAL A 1 121 ? 1.233 -11.285 -2.724 1.00 93.94 121 VAL A N 1
ATOM 1014 C CA . VAL A 1 121 ? 1.844 -10.774 -1.491 1.00 93.94 121 VAL A CA 1
ATOM 1015 C C . VAL A 1 121 ? 1.055 -11.143 -0.241 1.00 93.94 121 VAL A C 1
ATOM 1017 O O . VAL A 1 121 ? 1.613 -11.019 0.843 1.00 93.94 121 VAL A O 1
ATOM 1020 N N . SER A 1 122 ? -0.192 -11.609 -0.357 1.00 93.44 122 SER A N 1
ATOM 1021 C CA . SER A 1 122 ? -1.002 -11.989 0.804 1.00 93.44 122 SER A CA 1
ATOM 1022 C C . SER A 1 122 ? -0.539 -13.315 1.412 1.00 93.44 122 SER A C 1
ATOM 1024 O O . SER A 1 122 ? -0.175 -14.251 0.699 1.00 93.44 122 SER A O 1
ATOM 1026 N N . LEU A 1 123 ? -0.569 -13.396 2.742 1.00 91.25 123 LEU A N 1
ATOM 1027 C CA . LEU A 1 123 ? -0.362 -14.621 3.519 1.00 91.25 123 LEU A CA 1
ATOM 1028 C C . LEU A 1 123 ? -1.679 -15.227 4.028 1.00 91.25 123 LEU A C 1
ATOM 1030 O O . LEU A 1 123 ? -1.652 -16.305 4.620 1.00 91.25 123 LEU A O 1
ATOM 1034 N N . ASP A 1 124 ? -2.819 -14.561 3.822 1.00 86.50 124 ASP A N 1
ATOM 1035 C CA . ASP A 1 124 ? -4.125 -15.101 4.208 1.00 86.50 124 ASP A CA 1
ATOM 1036 C C . ASP A 1 124 ? -4.536 -16.207 3.219 1.00 86.50 124 ASP A C 1
ATOM 1038 O O . ASP A 1 124 ? -4.671 -15.928 2.028 1.00 86.50 124 ASP A O 1
ATOM 1042 N N . PRO A 1 125 ? -4.801 -17.449 3.667 1.00 80.44 125 PRO A N 1
ATOM 1043 C CA . PRO A 1 125 ? -5.251 -18.535 2.796 1.00 80.44 125 PRO A CA 1
ATOM 1044 C C . PRO A 1 125 ? -6.499 -18.219 1.958 1.00 80.44 125 PRO A C 1
ATOM 1046 O O . PRO A 1 125 ? -6.716 -18.858 0.931 1.00 80.44 125 PRO A O 1
ATOM 1049 N N . LYS A 1 126 ? -7.344 -17.277 2.398 1.00 76.19 126 LYS A N 1
ATOM 1050 C CA . LYS A 1 126 ? -8.556 -16.861 1.677 1.00 76.19 126 LYS A CA 1
ATOM 1051 C C . LYS A 1 126 ? -8.273 -15.879 0.540 1.00 76.19 126 LYS A C 1
ATOM 1053 O O . LYS A 1 126 ? -9.062 -15.813 -0.397 1.00 76.19 126 LYS A O 1
ATOM 1058 N N . GLU A 1 127 ? -7.180 -15.126 0.632 1.00 76.31 127 GLU A N 1
ATOM 1059 C CA . GLU A 1 127 ? -6.837 -14.030 -0.289 1.00 76.31 127 GLU A CA 1
ATOM 1060 C C . GLU A 1 127 ? -5.541 -14.303 -1.072 1.00 76.31 127 GLU A C 1
ATOM 1062 O O . GLU A 1 127 ? -5.270 -13.633 -2.068 1.00 76.31 127 GLU A O 1
ATOM 1067 N N . ALA A 1 128 ? -4.749 -15.298 -0.662 1.00 75.31 128 ALA A N 1
ATOM 1068 C CA . ALA A 1 128 ? -3.535 -15.720 -1.341 1.00 75.31 128 ALA A CA 1
ATOM 1069 C C . ALA A 1 128 ? -3.854 -16.366 -2.696 1.00 75.31 128 ALA A C 1
ATOM 1071 O O . ALA A 1 128 ? -4.691 -17.265 -2.812 1.00 75.31 128 ALA A O 1
ATOM 1072 N N . SER A 1 129 ? -3.128 -15.956 -3.738 1.00 72.12 129 SER A N 1
ATOM 1073 C CA . SER A 1 129 ? -3.113 -16.705 -4.994 1.00 72.12 129 SER A CA 1
ATOM 1074 C C . SER A 1 129 ? -2.405 -18.042 -4.768 1.00 72.12 129 SER A C 1
ATOM 1076 O O . SER A 1 129 ? -1.305 -18.051 -4.215 1.00 72.12 129 SER A O 1
ATOM 1078 N N . CYS A 1 130 ? -2.992 -19.154 -5.215 1.00 55.28 130 CYS A N 1
ATOM 1079 C CA . CYS A 1 130 ? -2.331 -20.460 -5.224 1.00 55.28 130 CYS A CA 1
ATOM 1080 C C . CYS A 1 130 ? -0.945 -20.356 -5.896 1.00 55.28 130 CYS A C 1
ATOM 1082 O O . CYS A 1 130 ? -0.829 -20.105 -7.093 1.00 55.28 130 CYS A O 1
ATOM 1084 N N . GLU A 1 131 ? 0.128 -20.476 -5.109 1.00 57.75 131 GLU A N 1
ATOM 1085 C CA . GLU A 1 131 ? 1.490 -20.481 -5.639 1.00 57.75 131 GLU A CA 1
ATOM 1086 C C . GLU A 1 131 ? 1.776 -21.830 -6.304 1.00 57.75 131 GLU A C 1
ATOM 1088 O O . GLU A 1 131 ? 2.133 -22.797 -5.641 1.00 57.75 131 GLU A O 1
ATOM 1093 N N . GLU A 1 132 ? 1.701 -21.880 -7.631 1.00 50.06 132 GLU A N 1
ATOM 1094 C CA . GLU A 1 132 ? 2.198 -23.010 -8.439 1.00 50.06 132 GLU A CA 1
ATOM 1095 C C . GLU A 1 132 ? 3.752 -23.036 -8.518 1.00 50.06 132 GLU A C 1
ATOM 1097 O O . GLU A 1 132 ? 4.345 -23.872 -9.186 1.00 50.06 132 GLU A O 1
ATOM 1102 N N . GLY A 1 133 ? 4.466 -22.105 -7.870 1.00 52.09 133 GLY A N 1
ATOM 1103 C CA . GLY A 1 133 ? 5.870 -21.807 -8.208 1.00 52.09 133 GLY A CA 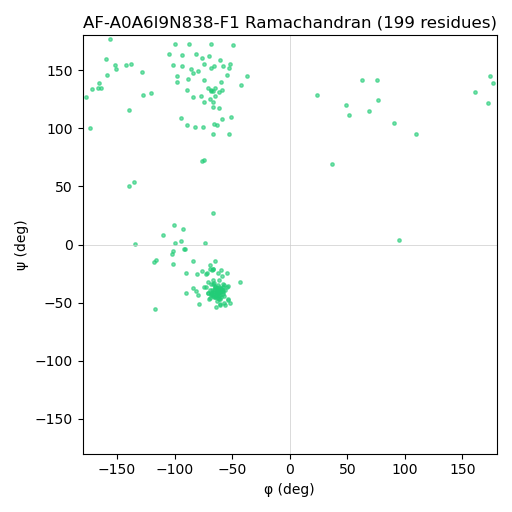1
ATOM 1104 C C . GLY A 1 133 ? 6.972 -22.390 -7.316 1.00 52.09 133 GLY A C 1
ATOM 1105 O O . GLY A 1 133 ? 8.127 -22.405 -7.737 1.00 52.09 133 GLY A O 1
ATOM 1106 N N . TYR A 1 134 ? 6.664 -22.848 -6.099 1.00 48.66 134 TYR A N 1
ATOM 1107 C CA . TYR A 1 134 ? 7.691 -23.297 -5.137 1.00 48.66 134 TYR A CA 1
ATOM 1108 C C . TYR A 1 134 ? 7.369 -24.626 -4.441 1.00 48.66 134 TYR A C 1
ATOM 1110 O O . TYR A 1 134 ? 8.169 -25.112 -3.644 1.00 48.66 134 TYR A O 1
ATOM 1118 N N . ALA A 1 135 ? 6.231 -25.245 -4.768 1.00 45.34 135 ALA A N 1
ATOM 1119 C CA . ALA A 1 135 ? 5.797 -26.518 -4.198 1.00 45.34 135 ALA A CA 1
ATOM 1120 C C . ALA A 1 135 ? 6.217 -27.754 -5.018 1.00 45.34 135 ALA A C 1
ATOM 1122 O O . ALA A 1 135 ? 5.756 -28.854 -4.725 1.00 45.34 135 ALA A O 1
ATOM 1123 N N . THR A 1 136 ? 7.131 -27.642 -5.990 1.00 43.44 136 THR A N 1
ATOM 1124 C CA . THR A 1 136 ? 7.861 -28.821 -6.491 1.00 43.44 136 THR A CA 1
ATOM 1125 C C . THR A 1 136 ? 8.913 -29.239 -5.468 1.00 43.44 136 THR A C 1
ATOM 1127 O O . THR A 1 136 ? 10.116 -29.055 -5.649 1.00 43.44 136 THR A O 1
ATOM 1130 N N . MET A 1 137 ? 8.443 -29.818 -4.366 1.00 45.03 137 MET A N 1
ATOM 1131 C CA . MET A 1 137 ? 9.246 -30.784 -3.631 1.00 45.03 137 MET A CA 1
ATOM 1132 C C . MET A 1 137 ? 9.524 -31.952 -4.590 1.00 45.03 137 MET A C 1
ATOM 1134 O O . MET A 1 137 ? 8.582 -32.435 -5.220 1.00 45.03 137 MET A O 1
ATOM 1138 N N . PRO A 1 138 ? 10.774 -32.422 -4.746 1.00 45.22 138 PRO A N 1
ATOM 1139 C CA . PRO A 1 138 ? 11.031 -33.625 -5.522 1.00 45.22 138 PRO A CA 1
ATOM 1140 C C . PRO A 1 138 ? 10.257 -34.793 -4.900 1.00 45.22 138 PRO A C 1
ATOM 1142 O O . PRO A 1 138 ? 10.275 -34.986 -3.684 1.00 45.22 138 PRO A O 1
ATOM 1145 N N . GLU A 1 139 ? 9.576 -35.556 -5.749 1.00 48.28 139 GLU A N 1
ATOM 1146 C CA . GLU A 1 139 ? 8.554 -36.574 -5.453 1.00 48.28 139 GLU A CA 1
ATOM 1147 C C . GLU A 1 139 ? 9.068 -37.832 -4.708 1.00 48.28 139 GLU A C 1
ATOM 1149 O O . GLU A 1 139 ? 8.502 -38.912 -4.813 1.00 48.28 139 GLU A O 1
ATOM 1154 N N . ASN A 1 140 ? 10.142 -37.721 -3.920 1.00 48.75 140 ASN A N 1
ATOM 1155 C CA . ASN A 1 140 ? 10.854 -38.863 -3.341 1.00 48.75 140 ASN A CA 1
ATOM 1156 C C . ASN A 1 140 ? 10.708 -39.047 -1.820 1.00 48.75 140 ASN A C 1
ATOM 1158 O O . ASN A 1 140 ? 11.394 -39.902 -1.264 1.00 48.75 140 ASN A O 1
ATOM 1162 N N . PHE A 1 141 ? 9.843 -38.303 -1.122 1.00 46.59 141 PHE A N 1
ATOM 1163 C CA . PHE A 1 141 ? 9.754 -38.400 0.346 1.00 46.59 141 PHE A CA 1
ATOM 1164 C C . PHE A 1 141 ? 8.333 -38.356 0.926 1.00 46.59 141 PHE A C 1
ATOM 1166 O O . PHE A 1 141 ? 8.079 -37.661 1.905 1.00 46.59 141 PHE A O 1
ATOM 1173 N N . TYR A 1 142 ? 7.420 -39.178 0.404 1.00 38.00 142 TYR A N 1
ATOM 1174 C CA . TYR A 1 142 ? 6.244 -39.586 1.182 1.00 38.00 142 TYR A CA 1
ATOM 1175 C C . TYR A 1 142 ? 6.101 -41.113 1.193 1.00 38.00 142 TYR A C 1
ATOM 1177 O O . TYR A 1 142 ? 6.123 -41.731 0.126 1.00 38.00 142 TYR A O 1
ATOM 1185 N N . PRO A 1 143 ? 5.954 -41.757 2.370 1.00 42.00 143 PRO A N 1
ATOM 1186 C CA . PRO A 1 143 ? 5.587 -43.160 2.429 1.00 42.00 143 PRO A CA 1
ATOM 1187 C C . PRO A 1 143 ? 4.160 -43.300 1.896 1.00 42.00 143 PRO A C 1
ATOM 1189 O O . PRO A 1 143 ? 3.219 -42.664 2.366 1.00 42.00 143 PRO A O 1
ATOM 1192 N N . GLN A 1 144 ? 4.046 -44.121 0.865 1.00 41.56 144 GLN A N 1
ATOM 1193 C CA . GLN A 1 144 ? 2.866 -44.415 0.070 1.00 41.56 144 GLN A CA 1
ATOM 1194 C C . GLN A 1 144 ? 1.669 -44.843 0.947 1.00 41.56 144 GLN A C 1
ATOM 1196 O O . GLN A 1 144 ? 1.516 -46.019 1.273 1.00 41.56 144 GLN A O 1
ATOM 1201 N N . ILE A 1 145 ? 0.785 -43.909 1.315 1.00 41.03 145 ILE A N 1
ATOM 1202 C CA . ILE A 1 145 ? -0.554 -44.258 1.807 1.00 41.03 145 ILE A CA 1
ATOM 1203 C C . ILE A 1 145 ? -1.419 -44.501 0.573 1.00 41.03 145 ILE A C 1
ATOM 1205 O O . ILE A 1 145 ? -1.839 -43.585 -0.128 1.00 41.03 145 ILE A O 1
ATOM 1209 N N . HIS A 1 146 ? -1.619 -45.779 0.280 1.00 45.00 146 HIS A N 1
ATOM 1210 C CA . HIS A 1 146 ? -2.388 -46.275 -0.848 1.00 45.00 146 HIS A CA 1
ATOM 1211 C C . HIS A 1 146 ? -3.880 -45.927 -0.678 1.00 45.00 146 HIS A C 1
ATOM 1213 O O . HIS A 1 146 ? -4.619 -46.663 -0.027 1.00 45.00 146 HIS A O 1
ATOM 1219 N N . LEU A 1 147 ? -4.342 -44.818 -1.268 1.00 39.03 147 LEU A N 1
ATOM 1220 C CA . LEU A 1 147 ? -5.766 -44.610 -1.540 1.00 39.03 147 LEU A CA 1
ATOM 1221 C C . LEU A 1 147 ? -6.079 -45.062 -2.968 1.00 39.03 147 LEU A C 1
ATOM 1223 O O . LEU A 1 147 ? -5.677 -44.454 -3.956 1.00 39.03 147 LEU A O 1
ATOM 1227 N N . ARG A 1 148 ? -6.790 -46.184 -3.039 1.00 34.34 148 ARG A N 1
ATOM 1228 C CA . ARG A 1 148 ? -7.347 -46.793 -4.245 1.00 34.34 148 ARG A CA 1
ATOM 1229 C C . ARG A 1 148 ? -8.417 -45.868 -4.865 1.00 34.34 148 ARG A C 1
ATOM 1231 O O . ARG A 1 148 ? -9.283 -45.414 -4.117 1.00 34.34 148 ARG A O 1
ATOM 1238 N N . PRO A 1 149 ? -8.430 -45.631 -6.190 1.00 37.28 149 PRO A N 1
ATOM 1239 C CA . PRO A 1 149 ? -9.522 -44.916 -6.849 1.00 37.28 149 PRO A CA 1
ATOM 1240 C C . PRO A 1 149 ? -10.816 -45.738 -6.792 1.00 37.28 149 PRO A C 1
ATOM 1242 O O . PRO A 1 149 ? -10.810 -46.940 -7.066 1.00 37.28 149 PRO A O 1
ATOM 1245 N N . GLN A 1 150 ? -11.918 -45.101 -6.402 1.00 35.53 150 GLN A N 1
ATOM 1246 C CA . GLN A 1 150 ? -13.248 -45.700 -6.393 1.00 35.53 150 GLN A CA 1
ATOM 1247 C C . GLN A 1 150 ? -13.895 -45.462 -7.764 1.00 35.53 150 GLN A C 1
ATOM 1249 O O . GLN A 1 150 ? -14.336 -44.354 -8.061 1.00 35.53 150 GLN A O 1
ATOM 1254 N N . ASP A 1 151 ? -13.915 -46.497 -8.604 1.00 32.50 151 ASP A N 1
ATOM 1255 C CA . ASP A 1 151 ? -14.562 -46.461 -9.915 1.00 32.50 151 ASP A CA 1
ATOM 1256 C C . ASP A 1 151 ? -16.091 -46.444 -9.792 1.00 32.50 151 ASP A C 1
ATOM 1258 O O . ASP A 1 151 ? -16.707 -47.207 -9.040 1.00 32.50 151 ASP A O 1
ATOM 1262 N N . CYS A 1 152 ? -16.702 -45.563 -10.581 1.00 40.09 152 CYS A N 1
ATOM 1263 C CA . CYS A 1 152 ? -18.127 -45.541 -10.860 1.00 40.09 152 CYS A CA 1
ATOM 1264 C C . CYS A 1 152 ? -18.565 -46.790 -11.648 1.00 40.09 152 CYS A C 1
ATOM 1266 O O . CYS A 1 152 ? -17.839 -47.304 -12.494 1.00 40.09 152 CYS A O 1
ATOM 1268 N N . THR A 1 153 ? -19.847 -47.130 -11.477 1.00 41.50 153 THR A N 1
ATOM 1269 C CA . THR A 1 153 ? -20.683 -48.054 -12.272 1.00 41.50 153 THR A CA 1
ATOM 1270 C C . THR A 1 153 ? -20.712 -49.528 -11.836 1.00 41.50 153 THR A C 1
ATOM 1272 O O . THR A 1 153 ? -19.813 -50.317 -12.097 1.00 41.50 153 THR A O 1
ATOM 1275 N N . SER A 1 154 ? -21.816 -49.925 -11.196 1.00 33.34 154 SER A N 1
ATOM 1276 C CA . SER A 1 154 ? -22.688 -51.038 -11.626 1.00 33.34 154 SER A CA 1
ATOM 1277 C C . SER A 1 154 ? -23.747 -51.339 -10.555 1.00 33.34 154 SER A C 1
ATOM 1279 O O . SER A 1 154 ? -23.442 -51.632 -9.404 1.00 33.34 154 SER A O 1
ATOM 1281 N N . SER A 1 155 ? -25.019 -51.250 -10.947 1.00 38.91 155 SER A N 1
ATOM 1282 C CA . SER A 1 155 ? -26.125 -51.959 -10.289 1.00 38.91 155 SER A CA 1
ATOM 1283 C C . SER A 1 155 ? -26.178 -53.380 -10.863 1.00 38.91 155 SER A C 1
ATOM 1285 O O . SER A 1 155 ? -25.863 -53.554 -12.045 1.00 38.91 155 SER A O 1
ATOM 1287 N N . PRO A 1 156 ? -26.580 -54.390 -10.072 1.00 45.28 156 PRO A N 1
ATOM 1288 C CA . PRO A 1 156 ? -27.870 -55.012 -10.373 1.00 45.28 156 PRO A CA 1
ATOM 1289 C C . PRO A 1 156 ? -28.701 -55.429 -9.142 1.00 45.28 156 PRO A C 1
ATOM 1291 O O . PRO A 1 156 ? -28.200 -55.693 -8.054 1.00 45.28 156 PRO A O 1
ATOM 1294 N N . TYR A 1 157 ? -30.008 -55.474 -9.395 1.00 33.44 157 TYR A N 1
ATOM 1295 C CA . TYR A 1 157 ? -31.148 -55.938 -8.597 1.00 33.44 157 TYR A CA 1
ATOM 1296 C C . TYR A 1 157 ? -30.938 -57.187 -7.716 1.00 33.44 157 TYR A C 1
ATOM 1298 O O . TYR A 1 157 ? -30.384 -58.185 -8.173 1.00 33.44 157 TYR A O 1
ATOM 1306 N N . THR A 1 158 ? -31.591 -57.212 -6.545 1.00 37.78 158 THR A N 1
ATOM 1307 C CA . THR A 1 158 ? -32.665 -58.191 -6.247 1.00 37.78 158 THR A CA 1
ATOM 1308 C C . THR A 1 158 ? -33.513 -57.775 -5.032 1.00 37.78 158 THR A C 1
ATOM 1310 O O . THR A 1 158 ? -32.998 -57.338 -4.007 1.00 37.78 158 THR A O 1
ATOM 1313 N N . ASP A 1 159 ? -34.830 -57.896 -5.218 1.00 37.41 159 ASP A N 1
ATOM 1314 C CA . ASP A 1 159 ? -35.950 -57.657 -4.300 1.00 37.41 159 ASP A CA 1
ATOM 1315 C C . ASP A 1 159 ? -35.924 -58.477 -3.001 1.00 37.41 159 ASP A C 1
ATOM 1317 O O . ASP A 1 159 ? -35.477 -59.619 -3.017 1.00 37.41 159 ASP A O 1
ATOM 1321 N N . LEU A 1 160 ? -36.557 -57.950 -1.936 1.00 36.16 160 LEU A N 1
ATOM 1322 C CA . LEU A 1 160 ? -37.595 -58.661 -1.156 1.00 36.16 160 LEU A CA 1
ATOM 1323 C C . LEU A 1 160 ? -38.259 -57.751 -0.089 1.00 36.16 160 LEU A C 1
ATOM 1325 O O . LEU A 1 160 ? -37.743 -57.534 0.999 1.00 36.16 160 LEU A O 1
ATOM 1329 N N . HIS A 1 161 ? -39.450 -57.258 -0.442 1.00 33.78 161 HIS A N 1
ATOM 1330 C CA . HIS A 1 161 ? -40.711 -57.334 0.318 1.00 33.78 161 HIS A CA 1
ATOM 1331 C C . HIS A 1 161 ? -40.776 -56.889 1.804 1.00 33.78 161 HIS A C 1
ATOM 1333 O O . HIS A 1 161 ? -40.407 -57.629 2.713 1.00 33.78 161 HIS A O 1
ATOM 1339 N N . SER A 1 162 ? -41.479 -55.780 2.075 1.00 31.44 162 SER A N 1
ATOM 1340 C CA . SER A 1 162 ? -42.525 -55.724 3.118 1.00 31.44 162 SER A CA 1
ATOM 1341 C C . SER A 1 162 ? -43.380 -54.463 3.002 1.00 31.44 162 SER A C 1
ATOM 1343 O O . SER A 1 162 ? -42.883 -53.361 2.804 1.00 31.44 162 SER A O 1
ATOM 1345 N N . SER A 1 163 ? -44.689 -54.671 3.104 1.00 37.53 163 SER A N 1
ATOM 1346 C CA . SER A 1 163 ? -45.774 -53.749 2.779 1.00 37.53 163 SER A CA 1
ATOM 1347 C C . SER A 1 163 ? -46.619 -53.500 4.025 1.00 37.53 163 SER A C 1
ATOM 1349 O O . SER A 1 163 ? -47.013 -54.478 4.643 1.00 37.53 163 SER A O 1
ATOM 1351 N N . TYR A 1 164 ? -46.893 -52.235 4.363 1.00 38.41 164 TYR A N 1
ATOM 1352 C CA . TYR A 1 164 ? -48.006 -51.693 5.175 1.00 38.41 164 TYR A CA 1
ATOM 1353 C C . TYR A 1 164 ? -47.900 -50.156 5.032 1.00 38.41 164 TYR A C 1
ATOM 1355 O O . TYR A 1 164 ? -46.801 -49.634 5.150 1.00 38.41 164 TYR A O 1
ATOM 1363 N N . GLY A 1 165 ? -48.896 -49.310 4.777 1.00 33.25 165 GLY A N 1
ATOM 1364 C CA . GLY A 1 165 ? -50.331 -49.393 4.536 1.00 33.25 165 GLY A CA 1
ATOM 1365 C C . GLY A 1 165 ? -50.848 -47.941 4.390 1.00 33.25 165 GLY A C 1
ATOM 1366 O O . GLY A 1 165 ? -50.377 -47.052 5.089 1.00 33.25 165 GLY A O 1
ATOM 1367 N N . SER A 1 166 ? -51.757 -47.727 3.434 1.00 35.09 166 SER A N 1
ATOM 1368 C CA . SER A 1 166 ? -52.767 -46.659 3.251 1.00 35.09 166 SER A CA 1
ATOM 1369 C C . SER A 1 166 ? -52.613 -45.259 3.895 1.00 35.09 166 SER A C 1
ATOM 1371 O O . SER A 1 166 ? -52.657 -45.133 5.114 1.00 35.09 166 SER A O 1
ATOM 1373 N N . SER A 1 167 ? -52.747 -44.183 3.092 1.00 33.22 167 SER A N 1
ATOM 1374 C CA . SER A 1 167 ? -54.009 -43.396 2.939 1.00 33.22 167 SER A CA 1
ATOM 1375 C C . SER A 1 167 ? -53.824 -41.970 2.358 1.00 33.22 167 SER A C 1
ATOM 1377 O O . SER A 1 167 ? -53.047 -41.175 2.868 1.00 33.22 167 SER A O 1
ATOM 1379 N N . SER A 1 168 ? -54.661 -41.661 1.354 1.00 32.91 168 SER A N 1
ATOM 1380 C CA . SER A 1 168 ? -55.369 -40.389 1.055 1.00 32.91 168 SER A CA 1
ATOM 1381 C C . SER A 1 168 ? -54.667 -39.083 0.589 1.00 32.91 168 SER A C 1
ATOM 1383 O O . SER A 1 168 ? -54.057 -38.361 1.367 1.00 32.91 168 SER A O 1
ATOM 1385 N N . SER A 1 169 ? -55.017 -38.725 -0.664 1.00 33.00 169 SER A N 1
ATOM 1386 C CA . SER A 1 169 ? -55.537 -37.437 -1.207 1.00 33.00 169 SER A CA 1
ATOM 1387 C C .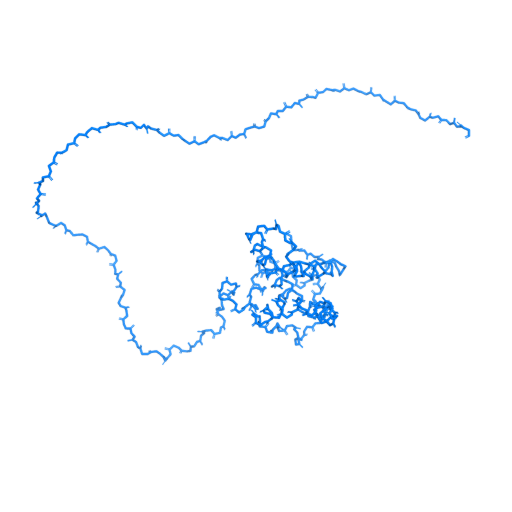 SER A 1 169 ? -54.653 -36.187 -1.468 1.00 33.00 169 SER A C 1
ATOM 1389 O O . SER A 1 169 ? -54.057 -35.604 -0.575 1.00 33.00 169 SER A O 1
ATOM 1391 N N . THR A 1 170 ? -54.735 -35.753 -2.740 1.00 39.78 170 THR A N 1
ATOM 1392 C CA . THR A 1 170 ? -54.383 -34.502 -3.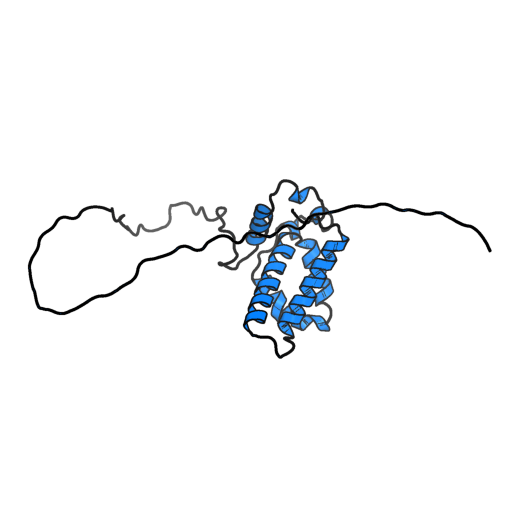487 1.00 39.78 170 THR A CA 1
ATOM 1393 C C . THR A 1 170 ? -54.884 -33.174 -2.852 1.00 39.78 170 THR A C 1
ATOM 1395 O O . THR A 1 170 ? -55.757 -33.319 -1.996 1.00 39.78 170 THR A O 1
ATOM 1398 N N . PRO A 1 171 ? -54.534 -31.911 -3.287 1.00 47.09 171 PRO A N 1
ATOM 1399 C CA . PRO A 1 171 ? -54.330 -31.449 -4.695 1.00 47.09 171 PRO A CA 1
ATOM 1400 C C . PRO A 1 171 ? -53.423 -30.204 -5.011 1.00 47.09 171 PRO A C 1
ATOM 1402 O O . PRO A 1 171 ? -53.003 -29.491 -4.113 1.00 47.09 171 PRO A O 1
ATOM 1405 N N . PHE A 1 172 ? -53.247 -29.917 -6.328 1.00 32.47 172 PHE A N 1
ATOM 1406 C CA . PHE A 1 172 ? -53.000 -28.603 -7.016 1.00 32.47 172 PHE A CA 1
ATOM 1407 C C . PHE A 1 172 ? -51.692 -27.812 -6.680 1.00 32.47 172 PHE A C 1
ATOM 1409 O O . PHE A 1 172 ? -51.283 -27.758 -5.537 1.00 32.47 172 PHE A O 1
ATOM 1416 N N . SER A 1 173 ? -50.934 -27.124 -7.558 1.00 33.75 173 SER A N 1
ATOM 1417 C CA . SER A 1 173 ? -51.166 -26.451 -8.854 1.00 33.75 173 SER A CA 1
ATOM 1418 C C . SER A 1 173 ? -49.850 -26.265 -9.654 1.00 33.75 173 SER A C 1
ATOM 1420 O O . SER A 1 173 ? -48.760 -26.247 -9.093 1.00 33.75 173 SER A O 1
ATOM 1422 N N . THR A 1 174 ? -49.990 -26.062 -10.965 1.00 48.00 174 THR A N 1
ATOM 1423 C CA . THR A 1 174 ? -48.992 -25.807 -12.034 1.00 48.00 174 THR A CA 1
ATOM 1424 C C . THR A 1 174 ? -48.246 -24.435 -11.993 1.00 48.00 174 THR A C 1
ATOM 1426 O O . THR A 1 174 ? -48.613 -23.569 -11.202 1.00 48.00 174 THR A O 1
ATOM 1429 N N . PRO A 1 175 ? -47.215 -24.215 -12.857 1.00 54.19 175 PRO A N 1
ATOM 1430 C CA . PRO A 1 175 ? -46.099 -23.259 -12.691 1.00 54.19 175 PRO A CA 1
ATOM 1431 C C . PRO A 1 175 ? -46.261 -21.926 -13.456 1.00 54.19 175 PRO A C 1
ATOM 1433 O O . PRO A 1 175 ? -47.112 -21.833 -14.341 1.00 54.19 175 PRO A O 1
ATOM 1436 N N . ARG A 1 176 ? -45.366 -20.937 -13.235 1.00 40.91 176 ARG A N 1
ATOM 1437 C CA . ARG A 1 176 ? -44.969 -19.965 -14.286 1.00 40.91 176 ARG A CA 1
ATOM 1438 C C . ARG A 1 176 ? -43.709 -19.134 -13.989 1.00 40.91 176 ARG A C 1
ATOM 1440 O O . ARG A 1 176 ? -43.517 -18.631 -12.890 1.00 40.91 176 ARG A O 1
ATOM 1447 N N . LEU A 1 177 ? -42.911 -18.986 -15.047 1.00 46.84 177 LEU A N 1
ATOM 1448 C CA . LEU A 1 177 ? -41.755 -18.103 -15.255 1.00 46.84 177 LEU A CA 1
ATOM 1449 C C . LEU A 1 177 ? -42.096 -16.597 -15.143 1.00 46.84 177 LEU A C 1
ATOM 1451 O O . LEU A 1 177 ? -43.249 -16.231 -15.391 1.00 46.84 177 LEU A O 1
ATOM 1455 N N . PRO A 1 178 ? -41.108 -15.714 -14.880 1.00 54.34 178 PRO A N 1
ATOM 1456 C CA . PRO A 1 178 ? -41.292 -14.260 -14.890 1.00 54.34 178 PRO A CA 1
ATOM 1457 C C . PRO A 1 178 ? -41.127 -13.629 -16.299 1.00 54.34 178 PRO A C 1
ATOM 1459 O O . PRO A 1 178 ? -40.364 -14.154 -17.113 1.00 54.34 178 PRO A O 1
ATOM 1462 N N . PRO A 1 179 ? -41.804 -12.498 -16.600 1.00 52.47 179 PRO A N 1
ATOM 1463 C CA . PRO A 1 179 ? -41.649 -11.745 -17.850 1.00 52.47 179 PRO A CA 1
ATOM 1464 C C . PRO A 1 179 ? -40.610 -10.599 -17.746 1.00 52.47 179 PRO A C 1
ATOM 1466 O O . PRO A 1 179 ? -40.294 -10.163 -16.637 1.00 52.47 179 PRO A O 1
ATOM 1469 N N . PRO A 1 180 ? -40.111 -10.055 -18.879 1.00 47.53 180 PRO A N 1
ATOM 1470 C CA . PRO A 1 180 ? -39.217 -8.896 -18.905 1.00 47.53 180 PRO A CA 1
ATOM 1471 C C . PRO A 1 180 ? -39.995 -7.565 -18.947 1.00 47.53 180 PRO A C 1
ATOM 1473 O O . PRO A 1 180 ? -41.020 -7.448 -19.619 1.00 47.53 180 PRO A O 1
ATOM 1476 N N . LEU A 1 181 ? -39.490 -6.541 -18.253 1.00 42.59 181 LEU A N 1
ATOM 1477 C CA . LEU A 1 181 ? -40.064 -5.189 -18.225 1.00 42.59 181 LEU A CA 1
ATOM 1478 C C . LEU A 1 181 ? -39.585 -4.355 -19.424 1.00 42.59 181 LEU A C 1
ATOM 1480 O O . LEU A 1 181 ? -38.388 -4.217 -19.662 1.00 42.59 181 LEU A O 1
ATOM 1484 N N . SER A 1 182 ? -40.541 -3.788 -20.163 1.00 41.81 182 SER A N 1
ATOM 1485 C CA . SER A 1 182 ? -40.336 -2.843 -21.270 1.00 41.81 182 SER A CA 1
ATOM 1486 C C . SER A 1 182 ? -40.509 -1.392 -20.791 1.00 41.81 182 SER A C 1
ATOM 1488 O O . SER A 1 182 ? -41.416 -1.107 -20.010 1.00 41.81 182 SER A O 1
ATOM 1490 N N . LEU A 1 183 ? -39.660 -0.478 -21.275 1.00 47.97 183 LEU A N 1
ATOM 1491 C CA . LEU A 1 183 ? -39.765 0.984 -21.110 1.00 47.97 183 LEU A CA 1
ATOM 1492 C C . LEU A 1 183 ? -40.788 1.588 -22.098 1.00 47.97 183 LEU A C 1
ATOM 1494 O O . LEU A 1 183 ? -40.891 1.080 -23.217 1.00 47.97 183 LEU A O 1
ATOM 1498 N N . PRO A 1 184 ? -41.485 2.695 -21.766 1.00 47.53 184 PRO A N 1
ATOM 1499 C CA . PRO A 1 184 ? -42.326 3.413 -22.724 1.00 47.53 184 PRO A CA 1
ATOM 1500 C C . PRO A 1 184 ? -41.585 4.582 -23.422 1.00 47.53 184 PRO A C 1
ATOM 1502 O O . PRO A 1 184 ? -40.670 5.164 -22.834 1.00 47.53 184 PRO A O 1
ATOM 1505 N N . PRO A 1 185 ? -41.996 4.977 -24.647 1.00 46.41 185 PRO A N 1
ATOM 1506 C CA . PRO A 1 185 ? -41.472 6.138 -25.368 1.00 46.41 185 PRO A CA 1
ATOM 1507 C C . PRO A 1 185 ? -42.415 7.353 -25.285 1.00 46.41 185 PRO A C 1
ATOM 1509 O O . PRO A 1 185 ? -43.630 7.192 -25.202 1.00 46.41 185 PRO A O 1
ATOM 1512 N N . PHE A 1 186 ? -41.878 8.570 -25.423 1.00 38.06 186 PHE A N 1
ATOM 1513 C CA . PHE A 1 186 ? -42.663 9.746 -25.822 1.00 38.06 186 PHE A CA 1
ATOM 1514 C C . PHE A 1 186 ? -41.881 10.628 -26.812 1.00 38.06 186 PHE A C 1
ATOM 1516 O O . PHE A 1 186 ? -40.829 11.179 -26.495 1.00 38.06 186 PHE A O 1
ATOM 1523 N N . SER A 1 187 ? -42.422 10.728 -28.030 1.00 39.59 187 SER A N 1
ATOM 1524 C CA . SER A 1 187 ? -42.154 11.734 -29.076 1.00 39.59 187 SER A CA 1
ATOM 1525 C C . SER A 1 187 ? -42.696 13.107 -28.616 1.00 39.59 187 SER A C 1
ATOM 1527 O O . SER A 1 187 ? -43.633 13.143 -27.833 1.00 39.59 187 SER A O 1
ATOM 1529 N N . GLY A 1 188 ? -42.220 14.298 -28.986 1.00 38.34 188 GLY A N 1
ATOM 1530 C CA . GLY A 1 188 ? -41.521 14.765 -30.178 1.00 38.34 188 GLY A CA 1
ATOM 1531 C C . GLY A 1 188 ? -42.449 15.681 -30.990 1.00 38.34 188 GLY A C 1
ATOM 1532 O O . GLY A 1 188 ? -43.199 15.164 -31.803 1.00 38.34 188 GLY A O 1
ATOM 1533 N N . THR A 1 189 ? -42.381 17.013 -30.815 1.00 37.53 189 THR A N 1
ATOM 1534 C CA . THR A 1 189 ? -42.690 17.984 -31.894 1.00 37.53 189 THR A CA 1
ATOM 1535 C C . THR A 1 189 ? -42.060 19.363 -31.658 1.00 37.53 189 THR A C 1
ATOM 1537 O O . THR A 1 189 ? -41.887 19.812 -30.530 1.00 37.53 189 THR A O 1
ATOM 1540 N N . GLN A 1 190 ? -41.690 19.978 -32.780 1.00 41.94 190 GLN A N 1
ATOM 1541 C CA . GLN A 1 190 ? -40.833 21.143 -33.018 1.00 41.94 190 GLN A CA 1
ATOM 1542 C C . GLN A 1 190 ? -41.494 22.500 -32.696 1.00 41.94 190 GLN A C 1
ATOM 1544 O O . GLN A 1 190 ? -42.712 22.612 -32.774 1.00 41.94 190 GLN A O 1
ATOM 1549 N N . SER A 1 191 ? -40.698 23.562 -32.491 1.00 33.56 191 SER A N 1
ATOM 1550 C CA . SER A 1 191 ? -40.609 24.704 -33.432 1.00 33.56 191 SER A CA 1
ATOM 1551 C C . SER A 1 191 ? -39.739 25.861 -32.900 1.00 33.56 191 SER A C 1
ATOM 1553 O O . SER A 1 191 ? -39.680 26.164 -31.713 1.00 33.56 191 SER A O 1
ATOM 1555 N N . SER A 1 192 ? -39.061 26.484 -33.855 1.00 38.12 192 SER A N 1
ATOM 1556 C CA . SER A 1 192 ? -38.113 27.601 -33.869 1.00 38.12 192 SER A CA 1
ATOM 1557 C C . SER A 1 192 ? -38.542 28.929 -33.221 1.00 38.12 192 SER A C 1
ATOM 1559 O O . SER A 1 192 ? -39.659 29.377 -33.475 1.00 38.12 192 SER A O 1
ATOM 1561 N N . ARG A 1 193 ? -37.590 29.660 -32.603 1.00 36.56 193 ARG A N 1
ATOM 1562 C CA . ARG A 1 193 ? -37.314 31.097 -32.883 1.00 36.56 193 ARG A CA 1
ATOM 1563 C C . ARG A 1 193 ? -36.124 31.666 -32.086 1.00 36.56 193 ARG A C 1
ATOM 1565 O O . ARG A 1 193 ? -36.126 31.633 -30.862 1.00 36.56 193 ARG A O 1
ATOM 1572 N N . SER A 1 194 ? -35.170 32.278 -32.789 1.00 40.69 194 SER A N 1
ATOM 1573 C CA . SER A 1 194 ? -34.256 33.314 -32.264 1.00 40.69 194 SER A CA 1
ATOM 1574 C C . SER A 1 194 ? -35.026 34.621 -31.994 1.00 40.69 194 SER A C 1
ATOM 1576 O O . SER A 1 194 ? -36.099 34.805 -32.582 1.00 40.69 194 SER A O 1
ATOM 1578 N N . PRO A 1 195 ? -34.494 35.567 -31.187 1.00 47.53 195 PRO A N 1
ATOM 1579 C CA . PRO A 1 195 ? -33.854 36.732 -31.819 1.00 47.53 195 PRO A CA 1
ATOM 1580 C C . PRO A 1 195 ? -32.705 37.429 -31.044 1.00 47.53 195 PRO A C 1
ATOM 1582 O O . PRO A 1 195 ? -32.670 37.492 -29.823 1.00 47.53 195 PRO A O 1
ATOM 1585 N N . GLN A 1 196 ? -31.815 38.008 -31.860 1.00 37.47 196 GLN A N 1
ATOM 1586 C CA . GLN A 1 196 ? -31.137 39.315 -31.787 1.00 37.47 196 GLN A CA 1
ATOM 1587 C C . GLN A 1 196 ? -30.427 39.830 -30.519 1.00 37.47 196 GLN A C 1
ATOM 1589 O O . GLN A 1 196 ? -31.014 40.237 -29.524 1.00 37.47 196 GLN A O 1
ATOM 1594 N N . THR A 1 197 ? -29.132 40.058 -30.742 1.00 44.22 197 THR A N 1
ATOM 1595 C CA . THR A 1 197 ? -28.301 41.153 -30.228 1.00 44.22 197 THR A CA 1
ATOM 1596 C C . THR A 1 197 ? -28.988 42.527 -30.258 1.00 44.22 197 THR A C 1
ATOM 1598 O O . THR A 1 197 ? -29.535 42.926 -31.289 1.00 44.22 197 THR A O 1
ATOM 1601 N N . SER A 1 198 ? -28.832 43.315 -29.191 1.00 45.03 198 SER A N 1
ATOM 1602 C CA . SER A 1 198 ? -28.874 44.783 -29.225 1.00 45.03 198 SER A CA 1
ATOM 1603 C C . SER A 1 198 ? -28.016 45.393 -28.112 1.00 45.03 198 SER A C 1
ATOM 1605 O O . SER A 1 198 ? -27.693 44.760 -27.116 1.00 45.03 198 SER A O 1
ATOM 1607 N N . ARG A 1 199 ? -27.576 46.613 -28.399 1.00 44.41 199 ARG A N 1
ATOM 1608 C CA . ARG A 1 199 ? -26.404 47.367 -27.938 1.00 44.41 199 ARG A CA 1
ATOM 1609 C C . ARG A 1 199 ? -26.818 48.455 -26.922 1.00 44.41 199 ARG A C 1
ATOM 1611 O O . ARG A 1 199 ? -27.954 48.907 -27.008 1.00 44.41 199 ARG A O 1
ATOM 1618 N N . ARG A 1 200 ? -25.840 48.992 -26.162 1.00 45.19 200 ARG A N 1
ATOM 1619 C CA . ARG A 1 200 ? -25.850 50.231 -25.321 1.00 45.19 200 ARG A CA 1
ATOM 1620 C C . ARG A 1 200 ? -26.595 50.120 -23.977 1.00 45.19 200 ARG A C 1
ATOM 1622 O O . ARG A 1 200 ? -27.632 49.483 -23.919 1.00 45.19 200 ARG A O 1
ATOM 1629 N N . GLN A 1 201 ? -26.128 50.719 -22.879 1.00 47.81 201 GLN A N 1
ATOM 1630 C CA . GLN A 1 201 ? -25.263 51.899 -22.685 1.00 47.81 201 GLN A CA 1
ATOM 1631 C C . GLN A 1 201 ? -24.006 51.606 -21.866 1.00 47.81 201 GLN A C 1
ATOM 1633 O O . GLN A 1 201 ? -24.054 50.687 -21.025 1.00 47.81 201 GLN A O 1
#

Solvent-accessible surface area (backbone atoms only — not comparable to full-atom values): 13507 Å² total; per-residue (Å²): 130,76,83,81,60,53,81,72,54,48,56,52,53,51,53,51,48,55,53,51,47,43,47,67,69,65,56,75,82,91,68,60,68,69,58,52,52,52,48,48,53,47,48,56,50,49,49,37,50,43,45,49,65,31,44,51,53,42,53,51,46,51,56,66,56,41,68,38,77,94,35,36,63,41,32,64,75,52,49,46,59,54,56,75,37,39,56,85,60,69,52,70,79,77,54,49,60,69,61,64,67,39,76,68,76,59,64,87,53,55,67,66,53,54,55,51,58,22,19,62,37,37,64,43,84,89,59,33,53,87,71,86,82,78,73,82,64,77,93,81,81,71,87,84,78,84,77,78,84,85,80,83,88,84,87,82,90,83,89,82,90,88,88,87,80,90,85,86,85,86,82,90,83,86,89,84,85,88,83,86,90,81,86,87,87,83,87,88,85,87,86,90,82,87,85,82,91,85,81,88,136

Mean predicted aligned error: 17.24 Å

Sequence (201 aa):
MIPQAGKQHLWEYFDIFGRLASWNLKNPGHVSEVYLIHLHASVYSLFHRLYGMYPCNFVSYLRSHYSMKENMETFEEVVKPMLEHVRIHPELVTGTKDHELDPTRWKKYEIHDIVIECAKVSLDPKEASCEEGYATMPENFYPQIHLRPQDCTSSPYTDLHSSYGSSSSTPFSTPRLPPPLSLPPFSGTQSSRSPQTSRRQ

Foldseek 3Di:
DPPLPQPVVLVVLLVVLLVLLVCLVVVPPPDDPVVSVVSLVVSLLSLLLCCLLQVAVNVVSCCVVCVDPVSVVSCVPRVVVSVVFFDDDPCVPVNDRVRSSPPVPCVPDDPVVSLLSSLCGGNDPVSHDPPPDPPPPPPPDDDDPDDDDDDDDDDDDDDDDDDDDDDDDDDDDDDDDDDDDDDDDDDDDDDDDDDDDDDDD

Radius of gyration: 31.18 Å; Cα contacts (8 Å, |Δi|>4): 106; chains: 1; bounding box: 71×111×51 Å